Protein AF-A0A8H4RTZ9-F1 (afdb_monomer)

Mean predicted aligned error: 22.15 Å

Foldseek 3Di:
DDQPPDPVSVVVVVVVVVVVVVVVVVVPDDDDQPPPHCDLVNVLVVLVVVLVVLVVVLVVLVVVCVVVDDPPCVVSVVVNVVSVVVNVVSVCCVPVPSVVVVVVVVVLVVLVVVVVVVVVVVVVVPPDPPDDDDDDDDDDDDDDDDDDDDDDDDPPPDDDDDDPPPPPPVVSDDDVVVVDDPPVPPDPPDDDDDPDPDDDDDDDDDDDDPDPDDDDDDPPDPDDDPVVVVVVVVVVCVVVVVVVVVPPPDD

Secondary structure (DSSP, 8-state):
------HHHHHHHHHHHHHHHHHHHHHS-S-PPPTTS--HHHHHHHHHHHHHHHHHHHHHHHHHHHHH-SS-HHHHHHHHHHHHHHHHHHHHIIIIIIHHHHHHHHHHHHHHHHHHHHHHHHHHHHS------------------------------------TT---TTTTS--GGGTS--GGGS--------------------PPP--SS------------HHHHHHHHHHHHHHHHHHHHTSS---

InterPro domains:
  IPR007146 Sas10/Utp3/C1D [PF04000] (11-96)

pLDDT: mean 70.59, std 17.68, range [34.0, 94.38]

Structure (mmCIF, N/CA/C/O backbone):
data_AF-A0A8H4RTZ9-F1
#
_entry.id   AF-A0A8H4RTZ9-F1
#
loop_
_atom_site.group_PDB
_atom_site.id
_atom_site.type_symbol
_atom_site.label_atom_id
_atom_site.label_alt_id
_atom_site.label_comp_id
_atom_site.label_asym_id
_atom_site.label_entity_id
_atom_site.label_seq_id
_atom_site.pdbx_PDB_ins_code
_atom_site.Cartn_x
_atom_site.Cartn_y
_atom_site.Cartn_z
_atom_site.occupancy
_atom_site.B_iso_or_equiv
_atom_site.auth_seq_id
_atom_site.auth_comp_id
_atom_site.auth_asym_id
_atom_site.auth_atom_id
_atom_site.pdbx_PDB_model_num
ATOM 1 N N . MET A 1 1 ? 33.734 10.872 4.293 1.00 40.53 1 MET A N 1
ATOM 2 C CA . MET A 1 1 ? 34.637 10.468 3.195 1.00 40.53 1 MET A CA 1
ATOM 3 C C . MET A 1 1 ? 34.042 10.991 1.901 1.00 40.53 1 MET A C 1
ATOM 5 O O . MET A 1 1 ? 32.891 10.686 1.627 1.00 40.53 1 MET A O 1
ATOM 9 N N . VAL A 1 2 ? 34.758 11.857 1.180 1.00 53.12 2 VAL A N 1
ATOM 10 C CA . VAL A 1 2 ? 34.266 12.458 -0.070 1.00 53.12 2 VAL A CA 1
ATOM 11 C C . VAL A 1 2 ? 34.321 11.386 -1.153 1.00 53.12 2 VAL A C 1
ATOM 13 O O . VAL A 1 2 ? 35.404 10.943 -1.533 1.00 53.12 2 VAL A O 1
ATOM 16 N N . THR A 1 3 ? 33.159 10.916 -1.601 1.00 61.91 3 THR A N 1
ATOM 17 C CA . THR A 1 3 ? 33.062 9.963 -2.704 1.00 61.91 3 THR A CA 1
ATOM 18 C C . THR A 1 3 ? 33.512 10.666 -3.980 1.00 61.91 3 THR A C 1
ATOM 20 O O . THR A 1 3 ? 32.985 11.709 -4.361 1.00 61.91 3 THR A O 1
ATOM 23 N N . LYS A 1 4 ? 34.536 10.128 -4.645 1.00 59.25 4 LYS A N 1
ATOM 24 C CA . LYS A 1 4 ? 34.896 10.571 -5.993 1.00 59.25 4 LYS A CA 1
ATOM 25 C C . LYS A 1 4 ? 33.721 10.212 -6.904 1.00 59.25 4 LYS A C 1
ATOM 27 O O . LYS A 1 4 ? 33.464 9.038 -7.137 1.00 59.25 4 LYS A O 1
ATOM 32 N N . THR A 1 5 ? 33.000 11.212 -7.399 1.00 72.00 5 THR A N 1
ATOM 33 C CA . THR A 1 5 ? 31.799 11.062 -8.241 1.00 72.00 5 THR A CA 1
ATOM 34 C C . THR A 1 5 ? 32.129 10.747 -9.704 1.00 72.00 5 THR A C 1
ATOM 36 O O . THR A 1 5 ? 31.370 11.088 -10.610 1.00 72.00 5 THR A O 1
ATOM 39 N N . SER A 1 6 ? 33.274 10.114 -9.975 1.00 83.00 6 SER A N 1
ATOM 40 C CA . SER A 1 6 ? 33.602 9.703 -11.335 1.00 83.00 6 SER A CA 1
ATOM 41 C C . SER A 1 6 ? 32.744 8.497 -11.720 1.00 83.00 6 SER A C 1
ATOM 43 O O . SER A 1 6 ? 32.569 7.560 -10.944 1.00 83.00 6 SER A O 1
ATOM 45 N N . PHE A 1 7 ? 32.204 8.513 -12.941 1.00 79.25 7 PHE A N 1
ATOM 46 C CA . PHE A 1 7 ? 31.399 7.418 -13.489 1.00 79.25 7 PHE A CA 1
ATOM 47 C C . PHE A 1 7 ? 32.002 6.012 -13.272 1.00 79.25 7 PHE A C 1
ATOM 49 O O . PHE A 1 7 ? 31.264 5.144 -12.808 1.00 79.25 7 PHE A O 1
ATOM 56 N N . PRO A 1 8 ? 33.310 5.760 -13.511 1.00 83.69 8 PRO A N 1
ATOM 57 C CA . PRO A 1 8 ? 33.891 4.441 -13.247 1.00 83.69 8 PRO A CA 1
ATOM 58 C C . PRO A 1 8 ? 33.867 4.050 -11.763 1.00 83.69 8 PRO A C 1
ATOM 60 O O . PRO A 1 8 ? 33.570 2.900 -11.458 1.00 83.69 8 PRO A O 1
ATOM 63 N N . ALA A 1 9 ? 34.090 4.994 -10.841 1.00 85.69 9 ALA A N 1
ATOM 64 C CA . ALA A 1 9 ? 34.011 4.721 -9.405 1.00 85.69 9 ALA A CA 1
ATOM 65 C C . ALA A 1 9 ? 32.572 4.389 -8.971 1.00 85.69 9 ALA A C 1
ATOM 67 O O . ALA A 1 9 ? 32.361 3.511 -8.141 1.00 85.69 9 ALA A O 1
ATOM 68 N N . LEU A 1 10 ? 31.568 5.037 -9.576 1.00 83.25 10 LEU A N 1
ATOM 69 C CA . LEU A 1 10 ? 30.159 4.714 -9.334 1.00 83.25 10 LEU A CA 1
ATOM 70 C C . LEU A 1 10 ? 29.800 3.307 -9.831 1.00 83.25 10 LEU A C 1
ATOM 72 O O . LEU A 1 10 ? 29.093 2.582 -9.132 1.00 83.25 10 LEU A O 1
ATOM 76 N N . LEU A 1 11 ? 30.307 2.891 -10.995 1.00 82.00 11 LEU A N 1
ATOM 77 C CA . LEU A 1 11 ? 30.082 1.529 -11.488 1.00 82.00 11 LEU A CA 1
ATOM 78 C C . LEU A 1 11 ? 30.727 0.480 -10.585 1.00 82.00 11 LEU A C 1
ATOM 80 O O . LEU A 1 11 ? 30.083 -0.520 -10.287 1.00 82.00 11 LEU A O 1
ATOM 84 N N . GLU A 1 12 ? 31.942 0.732 -10.100 1.00 89.50 12 GLU A N 1
ATOM 85 C CA . GLU A 1 12 ? 32.634 -0.166 -9.173 1.00 89.50 12 GLU A CA 1
ATOM 86 C C . GLU A 1 12 ? 31.849 -0.323 -7.859 1.00 89.50 12 GLU A C 1
ATOM 88 O O . GLU A 1 12 ? 31.575 -1.443 -7.419 1.00 89.50 12 GLU A O 1
ATOM 93 N N . THR A 1 13 ? 31.350 0.785 -7.294 1.00 90.19 13 THR A N 1
ATOM 94 C CA . THR A 1 13 ? 30.482 0.728 -6.105 1.00 90.19 13 THR A CA 1
ATOM 95 C C . THR A 1 13 ? 29.167 -0.014 -6.358 1.00 90.19 13 THR A C 1
ATOM 97 O O . THR A 1 13 ? 28.710 -0.752 -5.487 1.00 90.19 13 THR A O 1
ATOM 100 N N . LEU A 1 14 ? 28.573 0.123 -7.550 1.00 84.25 14 LEU A N 1
ATOM 101 C CA . LEU A 1 14 ? 27.355 -0.597 -7.935 1.00 84.25 14 LEU A CA 1
ATOM 102 C C . LEU A 1 14 ? 27.641 -2.102 -8.038 1.00 84.25 14 LEU A C 1
ATOM 104 O O . LEU A 1 14 ? 26.897 -2.910 -7.487 1.00 84.25 14 LEU A O 1
ATOM 108 N N . THR A 1 15 ? 28.745 -2.490 -8.682 1.00 88.25 15 THR A N 1
ATOM 109 C CA . THR A 1 15 ? 29.139 -3.902 -8.786 1.00 88.25 15 THR A CA 1
ATOM 110 C C . THR A 1 15 ? 29.399 -4.528 -7.422 1.00 88.25 15 THR A C 1
ATOM 112 O O . THR A 1 15 ? 28.935 -5.637 -7.176 1.00 88.25 15 THR A O 1
ATOM 115 N N . GLN A 1 16 ? 30.044 -3.794 -6.512 1.00 91.25 16 GLN A N 1
ATOM 116 C CA . GLN A 1 16 ? 30.312 -4.258 -5.154 1.00 91.25 16 GLN A CA 1
ATOM 117 C C . GLN A 1 16 ? 29.021 -4.388 -4.330 1.00 91.25 16 GLN A C 1
ATOM 119 O O . GLN A 1 16 ? 28.840 -5.362 -3.603 1.00 91.25 16 GLN A O 1
ATOM 124 N N . ALA A 1 17 ? 28.080 -3.451 -4.487 1.00 88.19 17 ALA A N 1
ATOM 125 C CA . ALA A 1 17 ? 26.768 -3.542 -3.855 1.00 88.19 17 ALA A CA 1
ATOM 126 C C . ALA A 1 17 ? 25.948 -4.731 -4.388 1.00 88.19 17 ALA A C 1
ATOM 128 O O . ALA A 1 17 ? 25.297 -5.416 -3.601 1.00 88.19 17 ALA A O 1
ATOM 129 N N . LEU A 1 18 ? 26.003 -5.013 -5.696 1.00 86.19 18 LEU A N 1
ATOM 130 C CA . LEU A 1 18 ? 25.320 -6.164 -6.297 1.00 86.19 18 LEU A CA 1
ATOM 131 C C . LEU A 1 18 ? 25.906 -7.498 -5.837 1.00 86.19 18 LEU A C 1
ATOM 133 O O . LEU A 1 18 ? 25.129 -8.398 -5.532 1.00 86.19 18 LEU A O 1
ATOM 137 N N . SER A 1 19 ? 27.234 -7.628 -5.744 1.00 89.62 19 SER A N 1
ATOM 138 C CA . SER A 1 19 ? 27.862 -8.855 -5.236 1.00 89.62 19 SER A CA 1
ATOM 139 C C . SER A 1 19 ? 27.538 -9.091 -3.760 1.00 89.62 19 SER A C 1
ATOM 141 O O . SER A 1 19 ? 27.188 -10.201 -3.367 1.00 89.62 19 SER A O 1
ATOM 143 N N . SER A 1 20 ? 27.564 -8.040 -2.933 1.00 88.62 20 SER A N 1
ATOM 144 C CA . SER A 1 20 ? 27.156 -8.160 -1.529 1.00 88.62 20 SER A CA 1
ATOM 145 C C . SER A 1 20 ? 25.666 -8.495 -1.389 1.00 88.62 20 SER A C 1
ATOM 147 O O . SER A 1 20 ? 25.292 -9.293 -0.529 1.00 88.62 20 SER A O 1
ATOM 149 N N . ALA A 1 21 ? 24.810 -7.930 -2.248 1.00 84.81 21 ALA A N 1
ATOM 150 C CA . ALA A 1 21 ? 23.392 -8.262 -2.286 1.00 84.81 21 ALA A CA 1
ATOM 151 C C . ALA A 1 21 ? 23.162 -9.725 -2.702 1.00 84.81 21 ALA A C 1
ATOM 153 O O . ALA A 1 21 ? 22.431 -10.424 -2.002 1.00 84.81 21 ALA A O 1
ATOM 154 N N . SER A 1 22 ? 23.813 -10.226 -3.761 1.00 84.94 22 SER A N 1
ATOM 155 C CA . SER A 1 22 ? 23.637 -11.615 -4.216 1.00 84.94 22 SER A CA 1
ATOM 156 C C . SER A 1 22 ? 24.029 -12.625 -3.137 1.00 84.94 22 SER A C 1
ATOM 158 O O . SER A 1 22 ? 23.258 -13.535 -2.832 1.00 84.94 22 SER A O 1
ATOM 160 N N . GLU A 1 23 ? 25.157 -12.398 -2.462 1.00 87.88 23 GLU A N 1
ATOM 161 C CA . GLU A 1 23 ? 25.599 -13.239 -1.344 1.00 87.88 23 GLU A CA 1
ATOM 162 C C . GLU A 1 23 ? 24.606 -13.249 -0.174 1.00 87.88 23 GLU A C 1
ATOM 164 O O . GLU A 1 23 ? 24.499 -14.242 0.545 1.00 87.88 23 GLU A O 1
ATOM 169 N N . SER A 1 24 ? 23.893 -12.142 0.061 1.00 79.06 24 SER A N 1
ATOM 170 C CA . SER A 1 24 ? 22.853 -12.078 1.094 1.00 79.06 24 SER A CA 1
ATOM 171 C C . SER A 1 24 ? 21.554 -12.768 0.669 1.00 79.06 24 SER A C 1
ATOM 173 O O . SER A 1 24 ? 20.914 -13.405 1.502 1.00 79.06 24 SER A O 1
ATOM 175 N N . THR A 1 25 ? 21.198 -12.720 -0.619 1.00 74.69 25 THR A N 1
ATOM 176 C CA . THR A 1 25 ? 19.999 -13.391 -1.146 1.00 74.69 25 THR A CA 1
ATOM 177 C C . THR A 1 25 ? 20.129 -14.911 -1.172 1.00 74.69 25 THR A C 1
ATOM 179 O O . THR A 1 25 ? 19.165 -15.594 -0.860 1.00 74.69 25 THR A O 1
ATOM 182 N N . GLU A 1 26 ? 21.314 -15.460 -1.451 1.00 77.94 26 GLU A N 1
ATOM 183 C CA . GLU A 1 26 ? 21.541 -16.917 -1.435 1.00 77.94 26 GLU A CA 1
ATOM 184 C C . GLU A 1 26 ? 21.462 -17.513 -0.020 1.00 77.94 26 GLU A C 1
ATOM 186 O O . GLU A 1 26 ? 21.093 -18.672 0.160 1.00 77.94 26 GLU A O 1
ATOM 191 N N . LYS A 1 27 ? 21.769 -16.705 1.003 1.00 76.62 27 LYS A N 1
ATOM 192 C CA . LYS A 1 27 ? 21.635 -17.082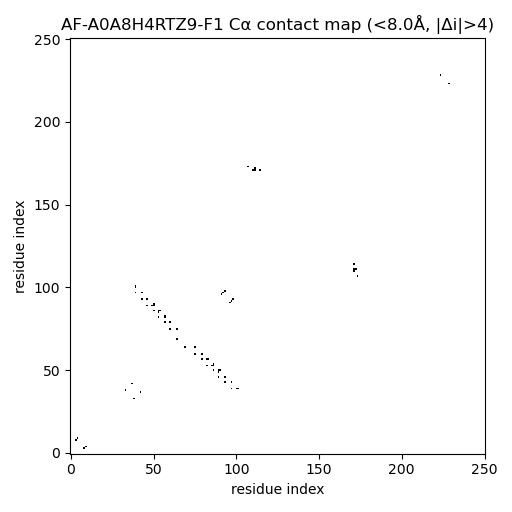 2.421 1.00 76.62 27 LYS A CA 1
ATOM 193 C C . LYS A 1 27 ? 20.178 -17.072 2.889 1.00 76.62 27 LYS A C 1
ATOM 195 O O . LYS A 1 27 ? 19.840 -17.758 3.853 1.00 76.62 27 LYS A O 1
ATOM 200 N N . LEU A 1 28 ? 19.316 -16.314 2.211 1.00 67.00 28 LEU A N 1
ATOM 201 C CA . LEU A 1 28 ? 17.874 -16.299 2.426 1.00 67.00 28 LEU A CA 1
ATOM 202 C C . LEU A 1 28 ? 17.259 -17.421 1.585 1.00 67.00 28 LEU A C 1
ATOM 204 O O . LEU A 1 28 ? 16.749 -17.197 0.490 1.00 67.00 28 LEU A O 1
ATOM 208 N N . SER A 1 29 ? 17.350 -18.653 2.092 1.00 56.47 29 SER A N 1
ATOM 209 C CA . SER A 1 29 ? 16.612 -19.794 1.538 1.00 56.47 29 SER A CA 1
ATOM 210 C C . SER A 1 29 ? 15.162 -19.372 1.273 1.00 56.47 29 SER A C 1
ATOM 212 O O . SER A 1 29 ? 14.563 -18.766 2.159 1.00 56.47 29 SER A O 1
ATOM 214 N N . ALA A 1 30 ? 14.696 -19.630 0.042 1.00 62.50 30 ALA A N 1
ATOM 215 C CA . ALA A 1 30 ? 13.451 -19.223 -0.626 1.00 62.50 30 ALA A CA 1
ATOM 216 C C . ALA A 1 30 ? 12.339 -18.616 0.256 1.00 62.50 30 ALA A C 1
ATOM 218 O O . ALA A 1 30 ? 12.100 -19.131 1.345 1.00 62.50 30 ALA A O 1
ATOM 219 N N . PRO A 1 31 ? 11.572 -17.614 -0.236 1.00 60.94 31 PRO A N 1
ATOM 220 C CA . PRO A 1 31 ? 10.488 -16.995 0.527 1.00 60.94 31 PRO A CA 1
ATOM 221 C C . PRO A 1 31 ? 9.511 -18.074 1.002 1.00 60.94 31 PRO A C 1
ATOM 223 O O . PRO A 1 31 ? 8.702 -18.602 0.238 1.00 60.94 31 PRO A O 1
ATOM 226 N N . LEU A 1 32 ? 9.651 -18.466 2.268 1.00 59.34 32 LEU A N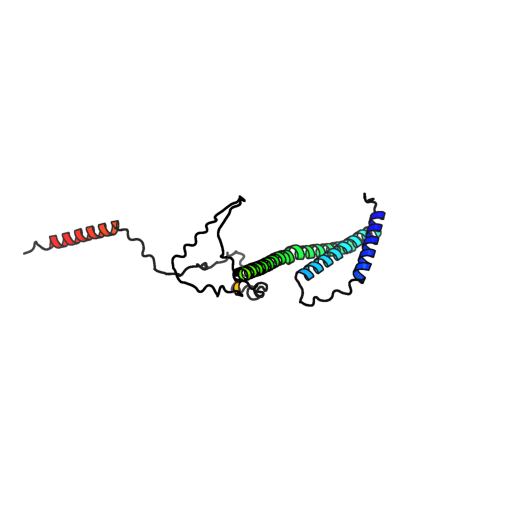 1
ATOM 227 C CA . LEU A 1 32 ? 8.765 -19.416 2.909 1.00 59.34 32 LEU A CA 1
ATOM 228 C C . LEU A 1 32 ? 7.406 -18.727 2.979 1.00 59.34 32 LEU A C 1
ATOM 230 O O . LEU A 1 32 ? 7.336 -17.620 3.519 1.00 59.34 32 LEU A O 1
ATOM 234 N N . PRO A 1 33 ? 6.336 -19.350 2.460 1.00 64.38 33 PRO A N 1
ATOM 235 C CA . PRO A 1 33 ? 5.002 -18.814 2.630 1.00 64.38 33 PRO A CA 1
ATOM 236 C C . PRO A 1 33 ? 4.765 -18.589 4.127 1.00 64.38 33 PRO A C 1
ATOM 238 O O . PRO A 1 33 ? 5.031 -19.512 4.916 1.00 64.38 33 PRO A O 1
ATOM 241 N N . PRO A 1 34 ? 4.322 -17.389 4.537 1.00 64.25 34 PRO A N 1
ATOM 242 C CA . PRO A 1 34 ? 4.063 -17.107 5.937 1.00 64.25 34 PRO A CA 1
ATOM 243 C C . PRO A 1 34 ? 3.085 -18.154 6.479 1.00 64.25 34 PRO A C 1
ATOM 245 O O . PRO A 1 34 ? 2.087 -18.496 5.842 1.00 64.25 34 PRO A O 1
ATOM 248 N N . LYS A 1 35 ? 3.425 -18.735 7.635 1.00 65.06 35 LYS A N 1
ATOM 249 C CA . LYS A 1 35 ? 2.678 -19.851 8.238 1.00 65.06 35 LYS A CA 1
ATOM 250 C C . LYS A 1 35 ? 1.240 -19.459 8.599 1.00 65.06 35 LYS A C 1
ATOM 252 O O . LYS A 1 35 ? 0.361 -20.314 8.551 1.00 65.06 35 LYS A O 1
ATOM 257 N N . ASP A 1 36 ? 1.016 -18.170 8.854 1.00 58.22 36 ASP A N 1
ATOM 258 C CA . ASP A 1 36 ? -0.240 -17.598 9.333 1.00 58.22 36 ASP A CA 1
ATOM 259 C C . ASP A 1 36 ? -0.814 -16.588 8.325 1.00 58.22 36 ASP A C 1
ATOM 261 O O . ASP A 1 36 ? -0.924 -15.399 8.605 1.00 58.22 36 ASP A O 1
ATOM 265 N N . GLY A 1 37 ? -1.172 -17.045 7.122 1.00 67.94 37 GLY A N 1
ATOM 266 C CA . GLY A 1 37 ? -1.750 -16.178 6.088 1.00 67.94 37 GLY A CA 1
ATOM 267 C C . GLY A 1 37 ? -0.828 -15.031 5.644 1.00 67.94 37 GLY A C 1
ATOM 268 O O . GLY A 1 37 ? 0.287 -14.859 6.122 1.00 67.94 37 GLY A O 1
ATOM 269 N N . ILE A 1 38 ? -1.278 -14.242 4.671 1.00 63.41 38 ILE A N 1
ATOM 270 C CA . ILE A 1 38 ? -0.505 -13.103 4.158 1.00 63.41 38 ILE A CA 1
ATOM 271 C C . ILE A 1 38 ? -0.737 -11.910 5.087 1.00 63.41 38 ILE A C 1
ATOM 273 O O . ILE A 1 38 ? -1.805 -11.293 5.060 1.00 63.41 38 ILE A O 1
ATOM 277 N N . SER A 1 39 ? 0.246 -11.589 5.929 1.00 80.69 39 SER A N 1
ATOM 278 C CA . SER A 1 39 ? 0.208 -10.360 6.721 1.00 80.69 39 SER A CA 1
ATOM 279 C C . SER A 1 39 ? 0.254 -9.147 5.792 1.00 80.69 39 SER A C 1
ATOM 281 O O . SER A 1 39 ? 0.994 -9.134 4.807 1.00 80.69 39 SER A O 1
ATOM 283 N N . LEU A 1 40 ? -0.477 -8.077 6.131 1.00 84.12 40 LEU A N 1
ATOM 284 C CA . LEU A 1 40 ? -0.344 -6.785 5.443 1.00 84.12 40 LEU A CA 1
ATOM 285 C C . LEU A 1 40 ? 1.123 -6.324 5.409 1.00 84.12 40 LEU A C 1
ATOM 287 O O . LEU A 1 40 ? 1.552 -5.679 4.454 1.00 84.12 40 LEU A O 1
ATOM 291 N N . PHE A 1 41 ? 1.886 -6.667 6.448 1.00 82.88 41 PHE A N 1
ATOM 292 C CA . PHE A 1 41 ? 3.297 -6.328 6.549 1.00 82.88 41 PHE A CA 1
ATOM 293 C C . PHE A 1 41 ? 4.156 -7.100 5.539 1.00 82.88 41 PHE A C 1
ATOM 295 O O . PHE A 1 41 ? 5.040 -6.509 4.920 1.00 82.88 41 PHE A O 1
ATOM 302 N N . ASP A 1 42 ? 3.850 -8.377 5.302 1.00 84.81 42 ASP A N 1
ATOM 303 C CA . ASP A 1 42 ? 4.545 -9.185 4.295 1.00 84.81 42 ASP A CA 1
ATOM 304 C C . ASP A 1 42 ? 4.237 -8.675 2.890 1.00 84.81 42 ASP A C 1
ATOM 306 O O . ASP A 1 42 ? 5.153 -8.437 2.110 1.00 84.81 42 ASP A O 1
ATOM 310 N N . VAL A 1 43 ? 2.968 -8.362 2.606 1.00 86.44 43 VAL A N 1
ATOM 311 C CA . VAL A 1 43 ? 2.562 -7.752 1.328 1.00 86.44 43 VAL A CA 1
ATOM 312 C C . VAL A 1 43 ? 3.252 -6.402 1.113 1.00 86.44 43 VAL A C 1
ATOM 314 O O . VAL A 1 43 ? 3.692 -6.093 0.007 1.00 86.44 43 VAL A O 1
ATOM 317 N N . LYS A 1 44 ? 3.387 -5.581 2.162 1.00 89.19 44 LYS A N 1
ATOM 318 C CA . LYS A 1 44 ? 4.119 -4.309 2.086 1.00 89.19 44 LYS A CA 1
ATOM 319 C C . LYS A 1 44 ? 5.593 -4.534 1.743 1.00 89.19 44 LYS A C 1
ATOM 321 O O . LYS A 1 44 ? 6.129 -3.824 0.892 1.00 89.19 44 LYS A O 1
ATOM 326 N N . ASN A 1 45 ? 6.231 -5.519 2.369 1.00 88.25 45 ASN A N 1
ATOM 327 C CA . ASN A 1 45 ? 7.623 -5.863 2.093 1.00 88.25 45 ASN A CA 1
ATOM 328 C C . ASN A 1 45 ? 7.802 -6.414 0.671 1.00 88.25 45 ASN A C 1
ATOM 330 O O . ASN A 1 45 ? 8.725 -5.995 -0.025 1.00 88.25 45 ASN A O 1
ATOM 334 N N . GLU A 1 46 ? 6.892 -7.267 0.196 1.00 87.94 46 GLU A N 1
ATOM 335 C CA . GLU A 1 46 ? 6.886 -7.766 -1.184 1.00 87.94 46 GLU A CA 1
ATOM 336 C C . GLU A 1 46 ? 6.679 -6.642 -2.210 1.00 87.94 46 GLU A C 1
ATOM 338 O O . GLU A 1 46 ? 7.392 -6.582 -3.213 1.00 87.94 46 GLU A O 1
ATOM 343 N N . LEU A 1 47 ? 5.762 -5.701 -1.953 1.00 90.44 47 LEU A N 1
ATOM 344 C CA . LEU A 1 47 ? 5.548 -4.536 -2.818 1.00 90.44 47 LEU A CA 1
ATOM 345 C C . LEU A 1 47 ? 6.786 -3.637 -2.883 1.00 90.44 47 LEU A C 1
ATOM 347 O O . LEU A 1 47 ? 7.148 -3.178 -3.967 1.00 90.44 47 LEU A O 1
ATOM 351 N N . PHE A 1 48 ? 7.461 -3.403 -1.754 1.00 90.00 48 PHE A N 1
ATOM 352 C CA . PHE A 1 48 ? 8.720 -2.659 -1.753 1.00 90.00 48 PHE A CA 1
ATOM 353 C C . PHE A 1 48 ? 9.828 -3.393 -2.501 1.00 90.00 48 PHE A C 1
ATOM 355 O O . PHE A 1 48 ? 10.563 -2.761 -3.258 1.00 90.00 48 PHE A O 1
ATOM 362 N N . LEU A 1 49 ? 9.939 -4.711 -2.330 1.00 89.81 49 LEU A N 1
ATOM 363 C CA . LEU A 1 49 ? 10.930 -5.518 -3.035 1.00 89.81 49 LEU A CA 1
ATOM 364 C C . LEU A 1 49 ? 10.687 -5.474 -4.549 1.00 89.81 49 LEU A C 1
ATOM 366 O O . LEU A 1 49 ? 11.614 -5.204 -5.312 1.00 89.81 49 LEU A O 1
ATOM 370 N N . SER A 1 50 ? 9.432 -5.620 -4.977 1.00 91.25 50 SER A N 1
ATOM 371 C CA . SER A 1 50 ? 9.022 -5.461 -6.377 1.00 91.25 50 SER A CA 1
ATOM 372 C C . SER A 1 50 ? 9.319 -4.053 -6.914 1.00 91.25 50 SER A C 1
ATOM 374 O O . SER A 1 50 ? 9.823 -3.898 -8.029 1.00 91.25 50 SER A O 1
ATOM 376 N N . TYR A 1 51 ? 9.086 -3.004 -6.118 1.00 93.75 51 TYR A N 1
ATOM 377 C CA . TYR A 1 51 ? 9.416 -1.626 -6.495 1.00 93.75 51 TYR A CA 1
ATOM 378 C C . TYR A 1 51 ? 10.924 -1.434 -6.697 1.00 93.75 51 TYR A C 1
ATOM 380 O O . TYR A 1 51 ? 11.348 -0.902 -7.724 1.00 93.75 51 TYR A O 1
ATOM 388 N N . LEU A 1 52 ? 11.746 -1.919 -5.762 1.00 90.44 52 LEU A N 1
ATOM 389 C CA . LEU A 1 52 ? 13.205 -1.850 -5.863 1.00 90.44 52 LEU A CA 1
ATOM 390 C C . LEU A 1 52 ? 13.734 -2.653 -7.054 1.00 90.44 52 LEU A C 1
ATOM 392 O O . LEU A 1 52 ? 14.604 -2.162 -7.772 1.00 90.44 52 LEU A O 1
ATOM 396 N N . GLN A 1 53 ? 13.188 -3.841 -7.315 1.00 90.31 53 GLN A N 1
ATOM 397 C CA . GLN A 1 53 ? 13.567 -4.656 -8.468 1.00 90.31 53 GLN A CA 1
ATOM 398 C C . GLN A 1 53 ? 13.301 -3.922 -9.790 1.00 90.31 53 GLN A C 1
ATOM 400 O O . GLN A 1 53 ? 14.183 -3.863 -10.648 1.00 90.31 53 GLN A O 1
ATOM 405 N N . ASN A 1 54 ? 12.119 -3.318 -9.949 1.00 91.06 54 ASN A N 1
ATOM 406 C CA . ASN A 1 54 ? 11.777 -2.549 -11.149 1.00 91.06 54 ASN A CA 1
ATOM 407 C C . ASN A 1 54 ? 12.623 -1.269 -11.285 1.00 91.06 54 ASN A C 1
ATOM 409 O O . ASN A 1 54 ? 12.989 -0.887 -12.396 1.00 91.06 54 ASN A O 1
ATOM 413 N N . LEU A 1 55 ? 13.002 -0.636 -10.170 1.00 90.00 55 LEU A N 1
ATOM 414 C CA . LEU A 1 55 ? 13.916 0.509 -10.158 1.00 90.00 55 LEU A CA 1
ATOM 415 C C . LEU A 1 55 ? 15.320 0.097 -10.633 1.00 90.00 55 LEU A C 1
ATOM 417 O O . LEU A 1 55 ? 15.889 0.727 -11.525 1.00 90.00 55 LEU A O 1
ATOM 421 N N . VAL A 1 56 ? 15.873 -0.987 -10.085 1.00 89.06 56 VAL A N 1
ATOM 422 C CA . VAL A 1 56 ? 17.182 -1.516 -10.500 1.00 89.06 56 VAL A CA 1
ATOM 423 C C . VAL A 1 56 ? 17.157 -1.918 -11.975 1.00 89.06 56 VAL A C 1
ATOM 425 O O . VAL A 1 56 ? 18.095 -1.606 -12.707 1.00 89.06 56 VAL A O 1
ATOM 428 N N . PHE A 1 57 ? 16.068 -2.530 -12.444 1.00 88.62 57 PHE A N 1
ATOM 429 C CA . PHE A 1 57 ? 15.890 -2.854 -13.857 1.00 88.62 57 PHE A CA 1
ATOM 430 C C . PHE A 1 57 ? 15.931 -1.602 -14.751 1.00 88.62 57 PHE A C 1
ATOM 432 O O . PHE A 1 57 ? 16.639 -1.595 -15.756 1.00 88.62 57 PHE A O 1
ATOM 439 N N . LEU A 1 58 ? 15.279 -0.510 -14.339 1.00 88.00 58 LEU A N 1
ATOM 440 C CA . LEU A 1 58 ? 15.343 0.789 -15.019 1.00 88.00 58 LEU A CA 1
ATOM 441 C C . LEU A 1 58 ? 16.782 1.342 -15.055 1.00 88.00 58 LEU A C 1
ATOM 443 O O . LEU A 1 58 ? 17.247 1.826 -16.087 1.00 88.00 58 LEU A O 1
ATOM 447 N N . ILE A 1 59 ? 17.528 1.243 -13.950 1.00 86.25 59 ILE A N 1
ATOM 448 C CA . ILE A 1 59 ? 18.940 1.663 -13.901 1.00 86.25 59 ILE A CA 1
ATOM 449 C C . ILE A 1 59 ? 19.776 0.858 -14.906 1.00 86.25 59 ILE A C 1
ATOM 451 O O . ILE A 1 59 ? 20.566 1.439 -15.652 1.00 86.25 59 ILE A O 1
ATOM 455 N N . ILE A 1 60 ? 19.579 -0.461 -14.965 1.00 84.31 60 ILE A N 1
ATOM 456 C CA . ILE A 1 60 ? 20.285 -1.339 -15.905 1.00 84.31 60 ILE A CA 1
ATOM 457 C C . ILE A 1 60 ? 19.936 -0.982 -17.354 1.00 84.31 60 ILE A C 1
ATOM 459 O O . ILE A 1 60 ? 20.850 -0.886 -18.175 1.00 84.31 60 ILE A O 1
ATOM 463 N N . LEU A 1 61 ? 18.657 -0.738 -17.668 1.00 83.75 61 LEU A N 1
ATOM 464 C CA . LEU A 1 61 ? 18.223 -0.292 -18.998 1.00 83.75 61 LEU A CA 1
ATOM 465 C C . LEU A 1 61 ? 18.908 1.020 -19.393 1.00 83.75 61 LEU A C 1
ATOM 467 O O . LEU A 1 61 ? 19.526 1.100 -20.451 1.00 83.75 61 LEU A O 1
ATOM 471 N N . LYS A 1 62 ? 18.939 2.012 -18.498 1.00 83.62 62 LYS A N 1
ATOM 472 C CA . LYS A 1 62 ? 19.612 3.295 -18.758 1.00 83.62 62 LYS A CA 1
ATOM 473 C C . LYS A 1 62 ? 21.120 3.166 -18.960 1.00 83.62 62 LYS A C 1
ATOM 475 O O . LYS A 1 62 ? 21.687 3.869 -19.797 1.00 83.62 62 LYS A O 1
ATOM 480 N N . ILE A 1 63 ? 21.786 2.287 -18.212 1.00 83.31 63 ILE A N 1
ATOM 481 C CA . ILE A 1 63 ? 23.220 2.017 -18.394 1.00 83.31 63 ILE A CA 1
ATOM 482 C C . ILE A 1 63 ? 23.459 1.300 -19.729 1.00 83.31 63 ILE A C 1
ATOM 484 O O . ILE A 1 63 ? 24.402 1.637 -20.448 1.00 83.31 63 ILE A O 1
ATOM 488 N N . ARG A 1 64 ? 22.594 0.347 -20.094 1.00 82.19 64 ARG A N 1
ATOM 489 C CA . ARG A 1 64 ? 22.688 -0.392 -21.357 1.00 82.19 64 ARG A CA 1
ATOM 490 C C . ARG A 1 64 ? 22.447 0.513 -22.564 1.00 82.19 64 ARG A C 1
ATOM 492 O O . ARG A 1 64 ? 23.264 0.474 -23.476 1.00 82.19 64 ARG A O 1
ATOM 499 N N . ASN A 1 65 ? 21.432 1.374 -22.534 1.00 78.19 65 ASN A N 1
ATOM 500 C CA . ASN A 1 65 ? 21.146 2.331 -23.611 1.00 78.19 65 ASN A CA 1
ATOM 501 C C . ASN A 1 65 ? 22.321 3.295 -23.832 1.00 78.19 65 ASN A C 1
ATOM 503 O O . ASN A 1 65 ? 22.699 3.578 -24.966 1.00 78.19 65 ASN A O 1
ATOM 507 N N . ARG A 1 66 ? 22.987 3.730 -22.752 1.00 75.62 66 ARG A N 1
ATOM 508 C CA . ARG A 1 66 ? 24.213 4.544 -22.844 1.00 75.62 66 ARG A CA 1
ATOM 509 C C . ARG A 1 66 ? 25.408 3.789 -23.433 1.00 75.62 66 ARG A C 1
ATOM 511 O O . ARG A 1 66 ? 26.227 4.407 -24.102 1.00 75.62 66 ARG A O 1
ATOM 518 N N . LYS A 1 67 ? 25.527 2.482 -23.177 1.00 76.94 67 LYS A N 1
ATOM 519 C CA . LYS A 1 67 ? 26.612 1.629 -23.692 1.00 76.94 67 LYS A CA 1
ATOM 520 C C . LYS A 1 67 ? 26.396 1.216 -25.154 1.00 76.94 67 LYS A C 1
ATOM 522 O O . LYS A 1 67 ? 27.364 1.172 -25.904 1.00 76.94 67 LYS A O 1
ATOM 527 N N . ASN A 1 68 ? 25.160 0.897 -25.542 1.00 72.00 68 ASN A N 1
ATOM 528 C CA . ASN A 1 68 ? 24.826 0.378 -26.873 1.00 72.00 68 ASN A CA 1
ATOM 529 C C . ASN A 1 68 ? 24.619 1.464 -27.941 1.00 72.00 68 ASN A C 1
ATOM 531 O O . ASN A 1 68 ? 24.449 1.110 -29.099 1.00 72.00 68 ASN A O 1
ATOM 535 N N . GLY A 1 69 ? 24.679 2.750 -27.576 1.00 59.94 69 GLY A N 1
ATOM 536 C CA . GLY A 1 69 ? 24.734 3.882 -28.503 1.00 59.94 69 GLY A CA 1
ATOM 537 C C . GLY A 1 69 ? 23.569 3.957 -29.495 1.00 59.94 69 GLY A C 1
ATOM 538 O O . GLY A 1 69 ? 23.683 3.409 -30.582 1.00 59.94 69 GLY A O 1
ATOM 539 N N . ALA A 1 70 ? 22.498 4.677 -29.135 1.00 56.69 70 ALA A N 1
ATOM 540 C CA . ALA A 1 70 ? 21.490 5.339 -29.998 1.00 56.69 70 ALA A CA 1
ATOM 541 C C . ALA A 1 70 ? 20.885 4.571 -31.205 1.00 56.69 70 ALA A C 1
ATOM 543 O O . ALA A 1 70 ? 20.244 5.168 -32.060 1.00 56.69 70 ALA A O 1
ATOM 544 N N . SER A 1 71 ? 21.113 3.264 -31.337 1.00 54.44 71 SER A N 1
ATOM 545 C CA . SER A 1 71 ? 20.762 2.506 -32.551 1.00 54.44 71 SER A CA 1
ATOM 546 C C . SER A 1 71 ? 19.405 1.807 -32.446 1.00 54.44 71 SER A C 1
ATOM 548 O O . SER A 1 71 ? 18.958 1.198 -33.411 1.00 54.44 71 SER A O 1
ATOM 550 N N . ASP A 1 72 ? 18.774 1.857 -31.272 1.00 56.44 72 ASP A N 1
ATOM 551 C CA . ASP A 1 72 ? 17.596 1.059 -30.920 1.00 56.44 72 ASP A CA 1
ATOM 552 C C . ASP A 1 72 ? 16.641 1.868 -30.022 1.00 56.44 72 ASP A C 1
ATOM 554 O O . ASP A 1 72 ? 16.149 1.409 -28.991 1.00 56.44 72 ASP A O 1
ATOM 558 N N . ASP A 1 73 ? 16.451 3.143 -30.362 1.00 60.69 73 ASP A N 1
ATOM 559 C CA . ASP A 1 73 ? 15.699 4.085 -29.525 1.00 60.69 73 ASP A CA 1
ATOM 560 C C . ASP A 1 73 ? 14.204 3.715 -29.455 1.00 60.69 73 ASP A C 1
ATOM 562 O O . ASP A 1 73 ? 13.576 3.850 -28.411 1.00 60.69 73 ASP A O 1
ATOM 566 N N . GLY A 1 74 ? 13.638 3.130 -30.517 1.00 64.31 74 GLY A N 1
ATOM 567 C CA . GLY A 1 74 ? 12.214 2.782 -30.571 1.00 64.31 74 GLY A CA 1
ATOM 568 C C . GLY A 1 74 ? 11.793 1.642 -29.634 1.00 64.31 74 GLY A C 1
ATOM 569 O O . GLY A 1 74 ? 10.772 1.751 -28.954 1.00 64.31 74 GLY A O 1
ATOM 570 N N . GLU A 1 75 ? 12.537 0.535 -29.569 1.00 66.62 75 GLU A N 1
ATOM 571 C CA . GLU A 1 75 ? 12.159 -0.595 -28.706 1.00 66.62 75 GLU A CA 1
ATOM 572 C C . GLU A 1 75 ? 12.507 -0.330 -27.237 1.00 66.62 75 GLU A C 1
ATOM 574 O O . GLU A 1 75 ? 11.689 -0.596 -26.352 1.00 66.62 75 GLU A O 1
ATOM 579 N N . ASN A 1 76 ? 13.659 0.286 -26.959 1.00 68.56 76 ASN A N 1
ATOM 580 C CA . ASN A 1 76 ? 14.072 0.583 -25.588 1.00 68.56 76 ASN A CA 1
ATOM 581 C C . ASN A 1 76 ? 13.202 1.657 -24.920 1.00 68.56 76 ASN A C 1
ATOM 583 O O . ASN A 1 76 ? 12.895 1.526 -23.735 1.00 68.56 76 ASN A O 1
ATOM 587 N N . GLU A 1 77 ? 12.721 2.663 -25.660 1.00 73.00 77 GLU A N 1
ATOM 588 C CA . GLU A 1 77 ? 11.755 3.632 -25.128 1.00 73.00 77 GLU A CA 1
ATOM 589 C C . GLU A 1 77 ? 10.432 2.964 -24.737 1.00 73.00 77 GLU A C 1
ATOM 591 O O . GLU A 1 77 ? 9.835 3.307 -23.713 1.00 73.00 77 GLU A O 1
ATOM 596 N N . ASN A 1 78 ? 9.966 1.975 -25.504 1.00 80.44 78 ASN A N 1
ATOM 597 C CA . ASN A 1 78 ? 8.761 1.224 -25.157 1.00 80.44 78 ASN A CA 1
ATOM 598 C C . ASN A 1 78 ? 8.948 0.427 -23.859 1.00 80.44 78 ASN A C 1
ATOM 600 O O . ASN A 1 78 ? 8.069 0.446 -22.992 1.00 80.44 78 ASN A O 1
ATOM 604 N N . LEU A 1 79 ? 10.102 -0.223 -23.687 1.00 82.00 79 LEU A N 1
ATOM 605 C CA . LEU A 1 79 ? 10.441 -0.954 -22.464 1.00 82.00 79 LEU A CA 1
ATOM 606 C C . LEU A 1 79 ? 10.553 -0.013 -21.256 1.00 82.00 79 LEU A C 1
ATOM 608 O O . LEU A 1 79 ? 9.961 -0.294 -20.213 1.00 82.00 79 LEU A O 1
ATOM 612 N N . ASP A 1 80 ? 11.224 1.130 -21.410 1.00 83.69 80 ASP A N 1
ATOM 613 C CA . ASP A 1 80 ? 11.343 2.154 -20.368 1.00 83.69 80 ASP A CA 1
ATOM 614 C C . ASP A 1 80 ? 9.961 2.655 -19.931 1.00 83.69 80 ASP A C 1
ATOM 616 O O . ASP A 1 80 ? 9.650 2.684 -18.738 1.00 83.69 80 ASP A O 1
ATOM 620 N N . ASN A 1 81 ? 9.085 2.973 -20.887 1.00 87.69 81 ASN A N 1
ATOM 621 C CA . ASN A 1 81 ? 7.718 3.401 -20.602 1.00 87.69 81 ASN A CA 1
ATOM 622 C C . ASN A 1 81 ? 6.902 2.320 -19.874 1.00 87.69 81 ASN A C 1
ATOM 624 O O . ASN A 1 81 ? 6.120 2.644 -18.979 1.00 87.69 81 ASN A O 1
ATOM 628 N N . VAL A 1 82 ? 7.073 1.039 -20.211 1.00 90.88 82 VAL A N 1
ATOM 629 C CA . VAL A 1 82 ? 6.401 -0.073 -19.514 1.00 90.88 82 VAL A CA 1
ATOM 630 C C . VAL A 1 82 ? 6.896 -0.205 -18.073 1.00 90.88 82 VAL A C 1
ATOM 632 O O . VAL A 1 82 ? 6.083 -0.368 -17.161 1.00 90.88 82 VAL A O 1
ATOM 635 N N . VAL A 1 83 ? 8.206 -0.101 -17.843 1.00 90.19 83 VAL A N 1
ATOM 636 C CA . VAL A 1 83 ? 8.794 -0.176 -16.496 1.00 90.19 83 VAL A CA 1
ATOM 637 C C . VAL A 1 83 ? 8.355 1.013 -15.650 1.00 90.19 83 VAL A C 1
ATOM 639 O O . VAL A 1 83 ? 7.946 0.823 -14.508 1.00 90.19 83 VAL A O 1
ATOM 642 N N . ILE A 1 84 ? 8.359 2.222 -16.216 1.00 90.94 84 ILE A N 1
ATOM 643 C CA . ILE A 1 84 ? 7.881 3.435 -15.542 1.00 90.94 84 ILE A CA 1
ATOM 644 C C . ILE A 1 84 ? 6.400 3.297 -15.172 1.00 90.94 84 ILE A C 1
ATOM 646 O O . ILE A 1 84 ? 6.034 3.593 -14.037 1.00 90.94 84 ILE A O 1
ATOM 650 N N . LYS A 1 85 ? 5.551 2.792 -16.080 1.00 94.06 85 LYS A N 1
ATOM 651 C CA . LYS A 1 85 ? 4.130 2.534 -15.787 1.00 94.06 85 LYS A CA 1
ATOM 652 C C . LYS A 1 85 ? 3.955 1.568 -14.615 1.00 94.06 85 LYS A C 1
ATOM 654 O O . LYS A 1 85 ? 3.210 1.886 -13.693 1.00 94.06 85 LYS A O 1
ATOM 659 N N . LYS A 1 86 ? 4.682 0.443 -14.606 1.00 93.25 86 LYS A N 1
ATOM 660 C CA . LYS A 1 86 ? 4.672 -0.510 -13.480 1.00 93.25 86 LYS A CA 1
ATOM 661 C C . LYS A 1 86 ? 5.170 0.123 -12.178 1.00 93.25 86 LYS A C 1
ATOM 663 O O . LYS A 1 86 ? 4.636 -0.160 -11.113 1.00 93.25 86 LYS A O 1
ATOM 668 N N . LEU A 1 87 ? 6.174 0.997 -12.248 1.00 93.38 87 LEU A N 1
ATOM 669 C CA . LEU A 1 87 ? 6.719 1.690 -11.081 1.00 93.38 87 LEU A CA 1
ATOM 670 C C . LEU A 1 87 ? 5.689 2.649 -10.461 1.00 93.38 87 LEU A C 1
ATOM 672 O O . LEU A 1 87 ? 5.501 2.657 -9.245 1.00 93.38 87 LEU A O 1
ATOM 676 N N . VAL A 1 88 ? 4.983 3.408 -11.306 1.00 94.38 88 VAL A N 1
ATOM 677 C CA . VAL A 1 88 ? 3.877 4.285 -10.891 1.00 94.38 88 VAL A CA 1
ATOM 678 C C . VAL A 1 88 ? 2.727 3.466 -10.307 1.00 94.38 88 VAL A C 1
ATOM 680 O O . VAL A 1 88 ? 2.181 3.837 -9.272 1.00 94.38 88 VAL A O 1
ATOM 683 N N . GLU A 1 89 ? 2.387 2.330 -10.914 1.00 93.69 89 GLU A N 1
ATOM 684 C CA . GLU A 1 89 ? 1.362 1.417 -10.401 1.00 93.69 89 GLU A CA 1
ATOM 685 C C . GLU A 1 89 ? 1.702 0.917 -8.984 1.00 93.69 89 GLU A C 1
ATOM 687 O O . GLU A 1 89 ? 0.886 1.026 -8.067 1.00 93.69 89 GLU A O 1
ATOM 692 N N . LEU A 1 90 ? 2.942 0.463 -8.767 1.00 92.88 90 LEU A N 1
ATOM 693 C CA . LEU A 1 90 ? 3.431 0.042 -7.450 1.00 92.88 90 LEU A CA 1
ATOM 694 C C . LEU A 1 90 ? 3.410 1.183 -6.425 1.00 92.88 90 LEU A C 1
ATOM 696 O O . LEU A 1 90 ? 3.040 0.966 -5.269 1.00 92.88 90 LEU A O 1
ATOM 700 N N . GLN A 1 91 ? 3.745 2.409 -6.834 1.00 92.44 91 GLN A N 1
ATOM 701 C CA . GLN A 1 91 ? 3.643 3.577 -5.959 1.00 92.44 91 GLN A CA 1
ATOM 702 C C . GLN A 1 91 ? 2.189 3.858 -5.559 1.00 92.44 91 GLN A C 1
ATOM 704 O O . GLN A 1 91 ? 1.912 4.120 -4.386 1.00 92.44 91 GLN A O 1
ATOM 709 N N . VAL A 1 92 ? 1.246 3.740 -6.496 1.00 93.81 92 VAL A N 1
ATOM 710 C CA . VAL A 1 92 ? -0.187 3.879 -6.205 1.00 93.81 92 VAL A CA 1
ATOM 711 C C . VAL A 1 92 ? -0.647 2.803 -5.218 1.00 93.81 92 VAL A C 1
ATOM 713 O O . VAL A 1 92 ? -1.366 3.130 -4.271 1.00 93.81 92 VAL A O 1
ATOM 716 N N . TYR A 1 93 ? -0.198 1.551 -5.353 1.00 91.69 93 TYR A N 1
ATOM 717 C CA . TYR A 1 93 ? -0.519 0.501 -4.377 1.00 91.69 93 TYR A CA 1
ATOM 718 C C . TYR A 1 93 ? 0.027 0.805 -2.980 1.00 91.69 93 TYR A C 1
ATOM 720 O O . TYR A 1 93 ? -0.689 0.625 -1.993 1.00 91.69 93 TYR A O 1
ATOM 728 N N . LEU A 1 94 ? 1.248 1.329 -2.870 1.00 89.88 94 LEU A N 1
ATOM 729 C CA . LEU A 1 94 ? 1.821 1.713 -1.580 1.00 89.88 94 LEU A CA 1
ATOM 730 C C . LEU A 1 94 ? 1.074 2.895 -0.951 1.00 89.88 94 LEU A C 1
ATOM 732 O O . LEU A 1 94 ? 0.762 2.879 0.239 1.00 89.88 94 LEU A O 1
ATOM 736 N N . GLU A 1 95 ? 0.760 3.923 -1.736 1.00 88.50 95 GLU A N 1
ATOM 737 C CA . GLU A 1 95 ? 0.156 5.150 -1.220 1.00 88.50 95 GLU A CA 1
ATOM 738 C C . GLU A 1 95 ? -1.341 5.032 -0.949 1.00 88.50 95 GLU A C 1
ATOM 740 O O . GLU A 1 95 ? -1.830 5.563 0.049 1.00 88.50 95 GLU A O 1
ATOM 745 N N . LYS A 1 96 ? -2.080 4.377 -1.845 1.00 88.75 96 LYS A N 1
ATOM 746 C CA . LYS A 1 96 ? -3.546 4.311 -1.803 1.00 88.75 96 LYS A CA 1
ATOM 747 C C . LYS A 1 96 ? -4.068 2.962 -1.325 1.00 88.75 96 LYS A C 1
ATOM 749 O O . LYS A 1 96 ? -5.164 2.924 -0.778 1.00 88.75 96 LYS A O 1
ATOM 754 N N . GLY A 1 97 ? -3.300 1.887 -1.481 1.00 86.44 97 GLY A N 1
ATOM 755 C CA . GLY A 1 97 ? -3.654 0.562 -0.970 1.00 86.44 97 GLY A CA 1
ATOM 756 C C . GLY A 1 97 ? -3.171 0.353 0.463 1.00 86.44 97 GLY A C 1
ATOM 757 O O . GLY A 1 97 ? -3.974 0.193 1.378 1.00 86.44 97 GLY A O 1
ATOM 758 N N . VAL A 1 98 ? -1.854 0.394 0.670 1.00 90.12 98 VAL A N 1
ATOM 759 C CA . VAL A 1 98 ? -1.235 -0.001 1.943 1.00 90.12 98 VAL A CA 1
ATOM 760 C C . VAL A 1 98 ? -1.445 1.046 3.041 1.00 90.12 98 VAL A C 1
ATOM 762 O O . VAL A 1 98 ? -1.930 0.696 4.115 1.00 90.12 98 VAL A O 1
ATOM 765 N N . ARG A 1 99 ? -1.171 2.339 2.795 1.00 88.50 99 ARG A N 1
ATOM 766 C CA . ARG A 1 99 ? -1.253 3.380 3.850 1.00 88.50 99 ARG A CA 1
ATOM 767 C C . ARG A 1 99 ? -2.607 3.451 4.582 1.00 88.50 99 ARG A C 1
ATOM 769 O O . ARG A 1 99 ? -2.593 3.544 5.811 1.00 88.50 99 ARG A O 1
ATOM 776 N N . PRO A 1 100 ? -3.779 3.404 3.913 1.00 91.06 100 PRO A N 1
ATOM 777 C CA . PRO A 1 100 ? -5.061 3.412 4.623 1.00 91.06 100 PRO A CA 1
ATOM 778 C C . PRO A 1 100 ? -5.287 2.160 5.476 1.00 91.06 100 PRO A C 1
ATOM 780 O O . PRO A 1 100 ? -5.923 2.238 6.529 1.00 91.06 100 PRO A O 1
ATOM 783 N N . LEU A 1 101 ? -4.779 1.007 5.032 1.00 88.81 101 LEU A N 1
ATOM 784 C CA . LEU A 1 101 ? -4.860 -0.239 5.789 1.00 88.81 101 LEU A CA 1
ATOM 785 C C . LEU A 1 101 ? -3.963 -0.177 7.024 1.00 88.81 101 LEU A C 1
ATOM 787 O O . LEU A 1 101 ? -4.418 -0.544 8.100 1.00 88.81 101 LEU A O 1
ATOM 791 N N . GLU A 1 102 ? -2.760 0.389 6.913 1.00 88.44 102 GLU A N 1
ATOM 792 C CA . GLU A 1 102 ? -1.871 0.615 8.059 1.00 88.44 102 GLU A CA 1
ATOM 793 C C . GLU A 1 102 ? -2.488 1.542 9.102 1.00 88.44 102 GLU A C 1
ATOM 795 O O . GLU A 1 102 ? -2.377 1.275 10.294 1.00 88.44 102 GLU A O 1
ATOM 800 N N . GLY A 1 103 ? -3.192 2.596 8.678 1.00 90.06 103 GLY A N 1
ATOM 801 C CA . GLY A 1 103 ? -3.910 3.475 9.603 1.00 90.06 103 GLY A CA 1
ATOM 802 C C . GLY A 1 103 ? -4.989 2.734 10.401 1.00 90.06 103 GLY A C 1
ATOM 803 O O . GLY A 1 103 ? -5.105 2.915 11.613 1.00 90.06 103 GLY A O 1
ATOM 804 N N . ARG A 1 104 ? -5.749 1.850 9.740 1.00 88.75 104 ARG A N 1
ATOM 805 C CA . ARG A 1 104 ? -6.760 1.007 10.400 1.00 88.75 104 ARG A CA 1
ATOM 806 C C . ARG A 1 104 ? -6.130 -0.036 11.320 1.00 88.75 104 ARG A C 1
ATOM 808 O O . ARG A 1 104 ? -6.625 -0.236 12.425 1.00 88.75 104 ARG A O 1
ATOM 815 N N . LEU A 1 105 ? -5.050 -0.675 10.877 1.00 86.94 105 LEU A N 1
ATOM 816 C CA . LEU A 1 105 ? -4.337 -1.695 11.644 1.00 86.94 105 LEU A CA 1
ATOM 817 C C . LEU A 1 105 ? -3.681 -1.077 12.882 1.00 86.94 105 LEU A C 1
ATOM 819 O O . LEU A 1 105 ? -3.819 -1.617 13.972 1.00 86.94 105 LEU A O 1
ATOM 823 N N . LYS A 1 106 ? -3.080 0.111 12.746 1.00 89.81 106 LYS A N 1
ATOM 824 C CA . LYS A 1 106 ? -2.569 0.898 13.871 1.00 89.81 106 LYS A CA 1
ATOM 825 C C . LYS A 1 106 ? -3.669 1.170 14.893 1.00 89.81 106 LYS A C 1
ATOM 827 O O . LYS A 1 106 ? -3.484 0.868 16.060 1.00 89.81 106 LYS A O 1
ATOM 832 N N . TYR A 1 107 ? -4.827 1.668 14.456 1.00 91.44 107 TYR A N 1
ATOM 833 C CA . TYR A 1 107 ? -5.945 1.915 15.369 1.00 91.44 107 TYR A CA 1
ATOM 834 C C . TYR A 1 107 ? -6.404 0.639 16.092 1.00 91.44 107 TYR A C 1
ATOM 836 O O . TYR A 1 107 ? -6.692 0.674 17.284 1.00 91.44 107 TYR A O 1
ATOM 844 N N . GLN A 1 108 ? -6.459 -0.497 15.391 1.00 88.75 108 GLN A N 1
ATOM 845 C CA . GLN A 1 108 ? -6.810 -1.779 16.004 1.00 88.75 108 GLN A CA 1
ATOM 846 C C . GLN A 1 108 ? -5.763 -2.234 17.027 1.00 88.75 108 GLN A C 1
ATOM 848 O O . GLN A 1 108 ? -6.143 -2.675 18.108 1.00 88.75 108 GLN A O 1
ATOM 853 N N . ILE A 1 109 ? -4.472 -2.091 16.715 1.00 89.12 109 ILE A N 1
ATOM 854 C CA . ILE A 1 109 ? -3.376 -2.380 17.646 1.00 89.12 109 ILE A CA 1
ATOM 855 C C . ILE A 1 109 ? -3.479 -1.467 18.871 1.00 89.12 109 ILE A C 1
ATOM 857 O O . ILE A 1 109 ? -3.505 -1.970 19.987 1.00 89.12 109 ILE A O 1
ATOM 861 N N . ASP A 1 110 ? -3.628 -0.156 18.675 1.00 92.38 110 ASP A N 1
ATOM 862 C CA . ASP A 1 110 ? -3.754 0.827 19.755 1.00 92.38 110 ASP A CA 1
ATOM 863 C C . ASP A 1 110 ? -4.981 0.529 20.639 1.00 92.38 110 ASP A C 1
ATOM 865 O O . ASP A 1 110 ? -4.902 0.617 21.863 1.00 92.38 110 ASP A O 1
ATOM 869 N N . LYS A 1 111 ? -6.109 0.105 20.044 1.00 92.25 111 LYS A N 1
ATOM 870 C CA . LYS A 1 111 ? -7.317 -0.308 20.778 1.00 92.25 111 LYS A CA 1
ATOM 871 C C . LYS A 1 111 ? -7.058 -1.553 21.632 1.00 92.25 111 LYS A C 1
ATOM 873 O O . LYS A 1 111 ? -7.461 -1.584 22.790 1.00 92.25 111 LYS A O 1
ATOM 878 N N . VAL A 1 112 ? -6.395 -2.570 21.082 1.00 89.75 112 VAL A N 1
ATOM 879 C CA . VAL A 1 112 ? -6.075 -3.806 21.818 1.00 89.75 112 VAL A CA 1
ATOM 880 C C . VAL A 1 112 ? -5.051 -3.546 22.921 1.00 89.75 112 VAL A C 1
ATOM 882 O O . VAL A 1 112 ? -5.218 -4.058 24.023 1.00 89.75 112 VAL A O 1
ATOM 885 N N . LEU A 1 113 ? -4.033 -2.722 22.662 1.00 91.75 113 LEU A N 1
ATOM 886 C CA . LEU A 1 113 ? -3.060 -2.314 23.675 1.00 91.75 113 LEU A CA 1
ATOM 887 C C . LEU A 1 113 ? -3.740 -1.559 24.814 1.00 91.75 113 LEU A C 1
ATOM 889 O O . LEU A 1 113 ? -3.531 -1.897 25.974 1.00 91.75 113 LEU A O 1
ATOM 893 N N . ARG A 1 114 ? -4.632 -0.617 24.491 1.00 93.19 114 ARG A N 1
ATOM 894 C CA . ARG A 1 114 ? -5.384 0.118 25.508 1.00 93.19 114 ARG A CA 1
ATOM 895 C C . ARG A 1 114 ? -6.277 -0.795 26.344 1.00 93.19 114 ARG A C 1
ATOM 897 O O . ARG A 1 114 ? -6.277 -0.680 27.561 1.00 93.19 114 ARG A O 1
ATOM 904 N N . ALA A 1 115 ? -6.965 -1.743 25.709 1.00 91.81 115 ALA A N 1
ATOM 905 C CA . ALA A 1 115 ? -7.758 -2.746 26.417 1.00 91.81 115 ALA A CA 1
ATOM 906 C C . ALA A 1 115 ? -6.901 -3.619 27.342 1.00 91.81 115 ALA A C 1
ATOM 908 O O . ALA A 1 115 ? -7.303 -3.907 28.463 1.00 91.81 115 ALA A O 1
ATOM 909 N N . ALA A 1 116 ? -5.718 -4.032 26.881 1.00 91.81 116 ALA A N 1
ATOM 910 C CA . ALA A 1 116 ? -4.795 -4.834 27.674 1.00 91.81 116 ALA A CA 1
ATOM 911 C C . ALA A 1 116 ? -4.232 -4.049 28.869 1.00 91.81 116 ALA A C 1
ATOM 913 O O . ALA A 1 116 ? -4.106 -4.607 29.958 1.00 91.81 116 ALA A O 1
ATOM 914 N N . ASP A 1 117 ? -3.921 -2.766 28.691 1.00 91.19 117 ASP A N 1
ATOM 915 C CA . ASP A 1 117 ? -3.448 -1.894 29.768 1.00 91.19 117 ASP A CA 1
ATOM 916 C C . ASP A 1 117 ? -4.559 -1.583 30.783 1.00 91.19 117 ASP A C 1
ATOM 918 O O . ASP A 1 117 ? -4.312 -1.598 31.990 1.00 91.19 117 ASP A O 1
ATOM 922 N N . ASP A 1 118 ? -5.793 -1.362 30.322 1.00 90.19 118 ASP A N 1
ATOM 923 C CA . ASP A 1 118 ? -6.952 -1.150 31.195 1.00 90.19 118 ASP A CA 1
ATOM 924 C C . ASP A 1 118 ? -7.323 -2.435 31.958 1.00 90.19 118 ASP A C 1
ATOM 926 O O . ASP A 1 118 ? -7.601 -2.371 33.157 1.00 90.19 118 ASP A O 1
ATOM 930 N N . ALA A 1 119 ? -7.224 -3.608 31.320 1.00 88.38 119 ALA A N 1
ATOM 931 C CA . ALA A 1 119 ? -7.382 -4.904 31.980 1.00 88.38 119 ALA A CA 1
ATOM 932 C C . ALA A 1 119 ? -6.297 -5.140 33.043 1.00 88.38 119 ALA A C 1
ATOM 934 O O . ALA A 1 119 ? -6.618 -5.497 34.174 1.00 88.38 119 ALA A O 1
ATOM 935 N N . LYS A 1 120 ? -5.022 -4.852 32.740 1.00 89.56 120 LYS A N 1
ATOM 936 C CA . LYS A 1 120 ? -3.934 -4.916 33.734 1.00 89.56 120 LYS A CA 1
ATOM 937 C C . LYS A 1 120 ? -4.175 -3.973 34.910 1.00 89.56 120 LYS A C 1
ATOM 939 O O . LYS A 1 120 ? -3.979 -4.370 36.055 1.00 89.56 120 LYS A O 1
ATOM 944 N N . ARG A 1 121 ? -4.635 -2.742 34.660 1.00 86.19 121 ARG A N 1
ATOM 945 C CA . ARG A 1 121 ? -4.957 -1.780 35.726 1.00 86.19 121 ARG A CA 1
ATOM 946 C C . ARG A 1 121 ? -6.140 -2.252 36.578 1.00 86.19 121 ARG A C 1
ATOM 948 O O . ARG A 1 121 ? -6.111 -2.084 37.794 1.00 86.19 121 ARG A O 1
ATOM 955 N N . ALA A 1 122 ? -7.152 -2.870 35.971 1.00 85.88 122 ALA A N 1
ATOM 956 C CA . ALA A 1 122 ? -8.265 -3.485 36.693 1.00 85.88 122 ALA A CA 1
ATOM 957 C C . ALA A 1 122 ? -7.805 -4.689 37.543 1.00 85.88 122 ALA A C 1
ATOM 959 O O . ALA A 1 122 ? -8.203 -4.821 38.702 1.00 85.88 122 ALA A O 1
ATOM 960 N N . GLU A 1 123 ? -6.906 -5.528 37.025 1.00 80.56 123 GLU A N 1
ATOM 961 C CA . GLU A 1 123 ? -6.276 -6.619 37.783 1.00 80.56 123 GLU A CA 1
ATOM 962 C C . GLU A 1 123 ? -5.405 -6.104 38.942 1.00 80.56 123 GLU A C 1
ATOM 964 O O . GLU A 1 123 ? -5.392 -6.681 40.028 1.00 80.56 123 GLU A O 1
ATOM 969 N N . GLU A 1 124 ? -4.682 -4.999 38.759 1.00 81.12 124 GLU A N 1
ATOM 970 C CA . GLU A 1 124 ? -3.894 -4.367 39.823 1.00 81.12 124 GLU A CA 1
ATOM 971 C C . GLU A 1 124 ? -4.767 -3.690 40.889 1.00 81.12 124 GLU A C 1
ATOM 973 O O . GLU A 1 124 ? -4.431 -3.747 42.072 1.00 81.12 124 GLU A O 1
ATOM 978 N N . ALA A 1 125 ? -5.909 -3.111 40.505 1.00 75.44 125 ALA A N 1
ATOM 979 C CA . ALA A 1 125 ? -6.873 -2.506 41.426 1.00 75.44 125 ALA A CA 1
ATOM 980 C C . ALA A 1 125 ? -7.674 -3.545 42.236 1.00 75.44 125 ALA A C 1
ATOM 982 O O . ALA A 1 125 ? -8.119 -3.258 43.347 1.00 75.44 125 ALA A O 1
ATOM 983 N N . THR A 1 126 ? -7.848 -4.755 41.698 1.00 66.50 126 THR A N 1
ATOM 984 C CA . THR A 1 126 ? -8.541 -5.873 42.367 1.00 66.50 126 THR A CA 1
ATOM 985 C C . THR A 1 126 ? -7.625 -6.716 43.254 1.00 66.50 126 THR A C 1
ATOM 987 O O . THR A 1 126 ? -8.122 -7.500 44.064 1.00 66.50 126 THR A O 1
ATOM 990 N N . LYS A 1 127 ? -6.299 -6.529 43.189 1.00 61.47 127 LYS A N 1
ATOM 991 C CA . LYS A 1 127 ? -5.371 -7.084 44.185 1.00 61.47 127 LYS A CA 1
ATOM 992 C C . LYS A 1 127 ? -5.552 -6.326 45.507 1.00 61.47 127 LYS A C 1
ATOM 994 O O . LYS A 1 127 ? -5.213 -5.143 45.581 1.00 61.47 127 LYS A O 1
ATOM 999 N N . PRO A 1 128 ? -6.050 -6.968 46.580 1.00 50.69 128 PRO A N 1
ATOM 1000 C CA . PRO A 1 128 ? -6.194 -6.294 47.857 1.00 50.69 128 PRO A CA 1
ATOM 1001 C C . PRO A 1 128 ? -4.795 -5.963 48.383 1.00 50.69 128 PRO A C 1
ATOM 1003 O O . PRO A 1 128 ? -3.984 -6.862 48.615 1.00 50.69 128 PRO A O 1
ATOM 1006 N N . LYS A 1 129 ? -4.498 -4.676 48.602 1.00 53.81 129 LYS A N 1
ATOM 1007 C CA . LYS A 1 129 ? -3.360 -4.287 49.442 1.00 53.81 129 LYS A CA 1
ATOM 1008 C C . LYS A 1 129 ? -3.621 -4.826 50.848 1.00 53.81 129 LYS A C 1
ATOM 1010 O O . LYS A 1 129 ? -4.348 -4.222 51.634 1.00 53.81 129 LYS A O 1
ATOM 1015 N N . ALA A 1 130 ? -3.055 -5.990 51.150 1.00 48.53 130 ALA A N 1
ATOM 1016 C CA . ALA A 1 130 ? -3.027 -6.528 52.495 1.00 48.53 130 ALA A CA 1
ATOM 1017 C C . ALA A 1 130 ? -2.149 -5.617 53.372 1.00 48.53 130 ALA A C 1
ATOM 1019 O O . ALA A 1 130 ? -0.938 -5.559 53.200 1.00 48.53 130 ALA A O 1
ATOM 1020 N N . ASN A 1 131 ? -2.807 -4.922 54.303 1.00 43.53 131 ASN A N 1
ATOM 1021 C CA . ASN A 1 131 ? -2.285 -4.320 55.532 1.00 43.53 131 ASN A CA 1
ATOM 1022 C C . ASN A 1 131 ? -1.099 -3.336 55.451 1.00 43.53 131 ASN A C 1
ATOM 1024 O O . ASN A 1 131 ? 0.059 -3.736 55.462 1.00 43.53 131 ASN A O 1
ATOM 1028 N N . SER A 1 132 ? -1.381 -2.057 55.724 1.00 40.88 132 SER A N 1
ATOM 1029 C CA . SER A 1 132 ? -0.794 -1.433 56.921 1.00 40.88 132 SER A CA 1
ATOM 1030 C C . SER A 1 132 ? -1.753 -0.397 57.524 1.00 40.88 132 SER A C 1
ATOM 1032 O O . SER A 1 132 ? -1.945 0.715 57.042 1.00 40.88 132 SER A O 1
ATOM 1034 N N . LYS A 1 133 ? -2.417 -0.790 58.612 1.00 45.75 133 LYS A N 1
ATOM 1035 C CA . LYS A 1 133 ? -3.065 0.143 59.534 1.00 45.75 133 LYS A CA 1
ATOM 1036 C C . LYS A 1 133 ? -2.532 -0.148 60.926 1.00 45.75 133 LYS A C 1
ATOM 1038 O O . LYS A 1 133 ? -3.197 -0.785 61.732 1.00 45.75 133 LYS A O 1
ATOM 1043 N N . THR A 1 134 ? -1.324 0.332 61.193 1.00 40.31 134 THR A N 1
ATOM 1044 C CA . THR A 1 134 ? -0.809 0.512 62.551 1.00 40.31 134 THR A CA 1
ATOM 1045 C C . THR A 1 134 ? 0.054 1.764 62.610 1.00 40.31 134 THR A C 1
ATOM 1047 O O . THR A 1 134 ? 1.061 1.856 61.921 1.00 40.31 134 THR A O 1
ATOM 1050 N N . ALA A 1 135 ? -0.363 2.647 63.517 1.00 37.78 135 ALA A N 1
ATOM 1051 C CA . ALA A 1 135 ? 0.394 3.701 64.183 1.00 37.78 135 ALA A CA 1
ATOM 1052 C C . ALA A 1 135 ? 0.721 4.994 63.407 1.00 37.78 135 ALA A C 1
ATOM 1054 O O . ALA A 1 135 ? 1.430 5.032 62.413 1.00 37.78 135 ALA A O 1
ATOM 1055 N N . ARG A 1 136 ? 0.180 6.076 63.977 1.00 46.28 136 ARG A N 1
ATOM 1056 C CA . ARG A 1 136 ? 0.487 7.492 63.760 1.00 46.28 136 ARG A CA 1
ATOM 1057 C C . ARG A 1 136 ? 1.977 7.792 63.999 1.00 46.28 136 ARG A C 1
ATOM 1059 O O . ARG A 1 136 ? 2.502 7.267 64.976 1.00 46.28 136 ARG A O 1
ATOM 1066 N N . LEU A 1 137 ? 2.544 8.732 63.226 1.00 41.62 137 LEU A N 1
ATOM 1067 C CA . LEU A 1 137 ? 3.341 9.921 63.627 1.00 41.62 137 LEU A CA 1
ATOM 1068 C C . LEU A 1 137 ? 4.448 10.274 62.604 1.00 41.62 137 LEU A C 1
ATOM 1070 O O . LEU A 1 137 ? 5.200 9.399 62.197 1.00 41.62 137 LEU A O 1
ATOM 1074 N N . ALA A 1 138 ? 4.556 11.585 62.331 1.00 36.72 138 ALA A N 1
ATOM 1075 C CA . ALA A 1 138 ? 5.697 12.359 61.801 1.00 36.72 138 ALA A CA 1
ATOM 1076 C C . ALA A 1 138 ? 5.987 12.382 60.274 1.00 36.72 138 ALA A C 1
ATOM 1078 O O . ALA A 1 138 ? 6.669 11.522 59.735 1.00 36.72 138 ALA A O 1
ATOM 1079 N N . GLU A 1 139 ? 5.434 13.414 59.618 1.00 38.84 139 GLU A N 1
ATOM 1080 C CA . GLU A 1 139 ? 6.139 14.526 58.934 1.00 38.84 139 GLU A CA 1
ATOM 1081 C C . GLU A 1 139 ? 7.373 14.242 58.043 1.00 38.84 139 GLU A C 1
ATOM 1083 O O . GLU A 1 139 ? 8.448 13.947 58.555 1.00 38.84 139 GLU A O 1
ATOM 1088 N N . SER A 1 140 ? 7.233 14.483 56.726 1.00 34.00 140 SER A N 1
ATOM 1089 C CA . SER A 1 140 ? 8.194 15.251 55.903 1.00 34.00 140 SER A CA 1
ATOM 1090 C C . SER A 1 140 ? 7.654 15.534 54.485 1.00 34.00 140 SER A C 1
ATOM 1092 O O . SER A 1 140 ? 7.367 14.601 53.737 1.00 34.00 140 SER A O 1
ATOM 1094 N N . ASP A 1 141 ? 7.527 16.829 54.188 1.00 39.19 141 ASP A N 1
ATOM 1095 C CA . ASP A 1 141 ? 7.588 17.563 52.907 1.00 39.19 141 ASP A CA 1
ATOM 1096 C C . ASP A 1 141 ? 7.999 16.797 51.626 1.00 39.19 141 ASP A C 1
ATOM 1098 O O . ASP A 1 141 ? 9.083 16.214 51.588 1.00 39.19 141 ASP A O 1
ATOM 1102 N N . ASP A 1 142 ? 7.191 16.905 50.559 1.00 38.41 142 ASP A N 1
ATOM 1103 C CA . ASP A 1 142 ? 7.648 17.359 49.228 1.00 38.41 142 ASP A CA 1
ATOM 1104 C C . ASP A 1 142 ? 6.445 17.784 48.356 1.00 38.41 142 ASP A C 1
ATOM 1106 O O . ASP A 1 142 ? 5.385 17.154 48.357 1.00 38.41 142 ASP A O 1
ATOM 1110 N N . GLU A 1 143 ? 6.628 18.896 47.655 1.00 43.28 143 GLU A N 1
ATOM 1111 C CA . GLU A 1 143 ? 5.629 19.776 47.040 1.00 43.28 143 GLU A CA 1
ATOM 1112 C C . GLU A 1 143 ? 5.504 19.577 45.514 1.00 43.28 143 GLU A C 1
ATOM 1114 O O . GLU A 1 143 ? 6.445 19.152 44.851 1.00 43.28 143 GLU A O 1
ATOM 1119 N N . SER A 1 144 ? 4.380 20.068 44.958 1.00 41.91 144 SER A N 1
ATOM 1120 C CA . SER A 1 144 ? 4.090 20.335 43.523 1.00 41.91 144 SER A CA 1
ATOM 1121 C C . SER A 1 144 ? 3.811 19.129 42.604 1.00 41.91 144 SER A C 1
ATOM 1123 O O . SER A 1 144 ? 4.587 18.187 42.534 1.00 41.91 144 SER A O 1
ATOM 1125 N N . GLY A 1 145 ? 2.775 19.060 41.763 1.00 37.66 145 GLY A N 1
ATOM 1126 C CA . GLY A 1 145 ? 1.657 19.909 41.309 1.00 37.66 145 GLY A CA 1
ATOM 1127 C C . GLY A 1 145 ? 0.873 19.036 40.294 1.00 37.66 145 GLY A C 1
ATOM 1128 O O . GLY A 1 145 ? 1.344 17.967 39.917 1.00 37.66 145 GLY A O 1
ATOM 1129 N N . GLU A 1 146 ? -0.318 19.298 39.781 1.00 36.28 146 GLU A N 1
ATOM 1130 C CA . GLU A 1 146 ? -1.190 20.453 39.650 1.00 36.28 146 GLU A CA 1
ATOM 1131 C C . GLU A 1 146 ? -2.524 19.834 39.177 1.00 36.28 146 GLU A C 1
ATOM 1133 O O . GLU A 1 146 ? -2.529 18.916 38.350 1.00 36.28 146 GLU A O 1
ATOM 1138 N N . GLY A 1 147 ? -3.649 20.254 39.751 1.00 49.56 147 GLY A N 1
ATOM 1139 C CA . GLY A 1 147 ? -4.966 19.813 39.302 1.00 49.56 147 GLY A CA 1
ATOM 1140 C C . GLY A 1 147 ? -5.376 20.550 38.030 1.00 49.56 147 GLY A C 1
ATOM 1141 O O . GLY A 1 147 ? -5.207 21.761 37.934 1.00 49.56 147 GLY A O 1
ATOM 1142 N N . SER A 1 148 ? -5.971 19.826 37.087 1.00 38.16 148 SER A N 1
ATOM 1143 C CA . SER A 1 148 ? -6.853 20.403 36.077 1.00 38.16 148 SER A CA 1
ATOM 1144 C C . SER A 1 148 ? -8.073 19.506 35.980 1.00 38.16 148 SER A C 1
ATOM 1146 O O . SER A 1 148 ? -7.991 18.377 35.496 1.00 38.16 148 SER A O 1
ATOM 1148 N N . ASP A 1 149 ? -9.191 20.032 36.461 1.00 45.88 149 ASP A N 1
ATOM 1149 C CA . ASP A 1 149 ? -10.526 19.581 36.108 1.00 45.88 149 ASP A CA 1
ATOM 1150 C C . ASP A 1 149 ? -10.719 19.674 34.582 1.00 45.88 149 ASP A C 1
ATOM 1152 O O . ASP A 1 149 ? -10.308 20.655 33.958 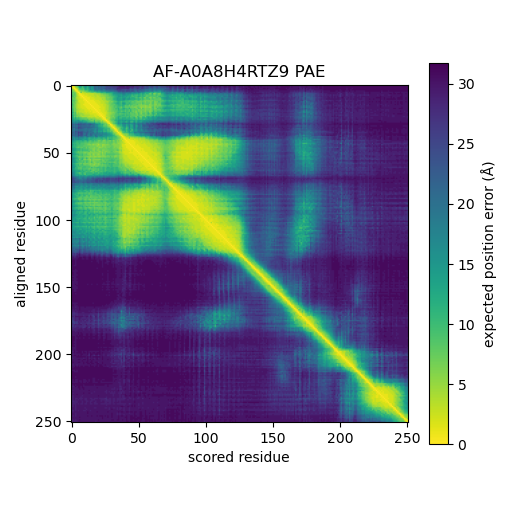1.00 45.88 149 ASP A O 1
ATOM 1156 N N . ASP A 1 150 ? -11.358 18.665 33.990 1.00 41.78 150 ASP A N 1
ATOM 1157 C CA . ASP A 1 150 ? -12.127 18.828 32.754 1.00 41.78 150 ASP A CA 1
ATOM 1158 C C . ASP A 1 150 ? -13.510 18.210 32.975 1.00 41.78 150 ASP A C 1
ATOM 1160 O O . ASP A 1 150 ? -13.706 16.991 32.983 1.00 41.78 150 ASP A O 1
ATOM 1164 N N . ASP A 1 151 ? -14.454 19.111 33.231 1.00 46.38 151 ASP A N 1
ATOM 1165 C CA . ASP A 1 151 ? -15.888 18.887 33.234 1.00 46.38 151 ASP A CA 1
ATOM 1166 C C . ASP A 1 151 ? -16.351 18.470 31.830 1.00 46.38 151 ASP A C 1
ATOM 1168 O O . ASP A 1 151 ? -16.322 19.252 30.880 1.00 46.38 151 ASP A O 1
ATOM 1172 N N . SER A 1 152 ? -16.933 17.276 31.716 1.00 37.69 152 SER A N 1
ATOM 1173 C CA . SER A 1 152 ? -18.027 17.081 30.763 1.00 37.69 152 SER A CA 1
ATOM 1174 C C . SER A 1 152 ? -19.248 16.520 31.485 1.00 37.69 152 SER A C 1
ATOM 1176 O O . SER A 1 152 ? -19.344 15.350 31.852 1.00 37.69 152 SER A O 1
ATOM 1178 N N . ASP A 1 153 ? -20.177 17.444 31.710 1.00 38.91 153 ASP A N 1
ATOM 1179 C CA . ASP A 1 153 ? -21.514 17.287 32.266 1.00 38.91 153 ASP A CA 1
ATOM 1180 C C . ASP A 1 153 ? -22.298 16.192 31.509 1.00 38.91 153 ASP A C 1
ATOM 1182 O O . ASP A 1 153 ? -22.781 16.399 30.394 1.00 38.91 153 ASP A O 1
ATOM 1186 N N . VAL A 1 154 ? -22.471 15.022 32.133 1.00 41.56 154 VAL A N 1
ATOM 1187 C CA . VAL A 1 154 ? -23.614 14.142 31.858 1.00 41.56 154 VAL A CA 1
ATOM 1188 C C . VAL A 1 154 ? -24.403 13.993 33.151 1.00 41.56 154 VAL A C 1
ATOM 1190 O O . VAL A 1 154 ? -24.200 13.068 33.939 1.00 41.56 154 VAL A O 1
ATOM 1193 N N . LYS A 1 155 ? -25.351 14.911 33.358 1.00 42.53 155 LYS A N 1
ATOM 1194 C CA . LYS A 1 155 ? -26.478 14.748 34.286 1.00 42.53 155 LYS A CA 1
ATOM 1195 C C . LYS A 1 155 ? -27.277 13.490 33.940 1.00 42.53 155 LYS A C 1
ATOM 1197 O O . LYS A 1 155 ? -28.293 13.540 33.250 1.00 42.53 155 LYS A O 1
ATOM 1202 N N . SER A 1 156 ? -26.843 12.357 34.483 1.00 37.22 156 SER A N 1
ATOM 1203 C CA . SER A 1 156 ? -27.667 11.164 34.639 1.00 37.22 156 SER A CA 1
ATOM 1204 C C . SER A 1 156 ? -28.570 11.359 35.854 1.00 37.22 156 SER A C 1
ATOM 1206 O O . SER A 1 156 ? -28.280 10.937 36.972 1.00 37.22 156 SER A O 1
ATOM 1208 N N . ALA A 1 157 ? -29.676 12.069 35.644 1.00 48.44 157 ALA A N 1
ATOM 1209 C CA . ALA A 1 157 ? -30.780 12.094 36.588 1.00 48.44 157 ALA A CA 1
ATOM 1210 C C . ALA A 1 157 ? -31.629 10.827 36.404 1.00 48.44 157 ALA A C 1
ATOM 1212 O O . ALA A 1 157 ? -32.665 10.868 35.751 1.00 48.44 157 ALA A O 1
ATOM 1213 N N . ASN A 1 158 ? -31.172 9.696 36.944 1.00 39.56 158 ASN A N 1
ATOM 1214 C CA . ASN A 1 158 ? -32.009 8.802 37.749 1.00 39.56 158 ASN A CA 1
ATOM 1215 C C . ASN A 1 158 ? -31.187 7.621 38.262 1.00 39.56 158 ASN A C 1
ATOM 1217 O O . ASN A 1 158 ? -30.579 6.881 37.491 1.00 39.56 158 ASN A O 1
ATOM 1221 N N . GLY A 1 159 ? -31.220 7.425 39.577 1.00 47.06 159 GLY A N 1
ATOM 1222 C CA . GLY A 1 159 ? -30.654 6.251 40.216 1.00 47.06 159 GLY A CA 1
ATOM 1223 C C . GLY A 1 159 ? -31.362 4.983 39.753 1.00 47.06 159 GLY A C 1
ATOM 1224 O O . GLY A 1 159 ? -32.509 4.736 40.114 1.00 47.06 159 GLY A O 1
ATOM 1225 N N . VAL A 1 160 ? -30.641 4.153 39.009 1.00 37.44 160 VAL A N 1
ATOM 1226 C CA . VAL A 1 160 ? -30.838 2.706 38.992 1.00 37.44 160 VAL A CA 1
ATOM 1227 C C . VAL A 1 160 ? -29.464 2.069 39.143 1.00 37.44 160 VAL A C 1
ATOM 1229 O O . VAL A 1 160 ? -28.573 2.268 38.322 1.00 37.44 160 VAL A O 1
ATOM 1232 N N . ALA A 1 161 ? -29.274 1.363 40.256 1.00 44.50 161 ALA A N 1
ATOM 1233 C CA . ALA A 1 161 ? -28.072 0.598 40.536 1.00 44.50 161 ALA A CA 1
ATOM 1234 C C . ALA A 1 161 ? -27.934 -0.517 39.488 1.00 44.50 161 ALA A C 1
ATOM 1236 O O . ALA A 1 161 ? -28.596 -1.549 39.580 1.00 44.50 161 ALA A O 1
ATOM 1237 N N . LEU A 1 162 ? -27.104 -0.288 38.473 1.00 40.66 162 LEU A N 1
ATOM 1238 C CA . LEU A 1 162 ? -26.696 -1.309 37.517 1.00 40.66 162 LEU A CA 1
ATOM 1239 C C . LEU A 1 162 ? -25.440 -1.991 38.064 1.00 40.66 162 LEU A C 1
ATOM 1241 O O . LEU A 1 162 ? -24.468 -1.336 38.438 1.00 40.66 162 LEU A O 1
ATOM 1245 N N . GLN A 1 163 ? -25.508 -3.314 38.168 1.00 40.72 163 GLN A N 1
ATOM 1246 C CA . GLN A 1 163 ? -24.424 -4.176 38.623 1.00 40.72 163 GLN A CA 1
ATOM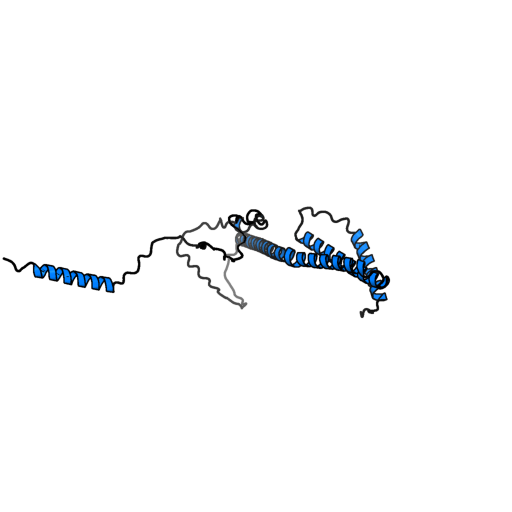 1247 C C . GLN A 1 163 ? -23.176 -3.936 37.759 1.00 40.72 163 GLN A C 1
ATOM 1249 O O . GLN A 1 163 ? -23.198 -4.123 36.547 1.00 40.72 163 GLN A O 1
ATOM 1254 N N . ALA A 1 164 ? -22.085 -3.514 38.394 1.00 47.00 164 ALA A N 1
ATOM 1255 C CA . ALA A 1 164 ? -20.838 -3.085 37.760 1.00 47.00 164 ALA A CA 1
ATOM 1256 C C . ALA A 1 164 ? -19.956 -4.237 37.220 1.00 47.00 164 ALA A C 1
ATOM 1258 O O . ALA A 1 164 ? -18.741 -4.089 37.156 1.00 47.00 164 ALA A O 1
ATOM 1259 N N . ALA A 1 165 ? -20.533 -5.389 36.864 1.00 51.19 165 ALA A N 1
ATOM 1260 C CA . ALA A 1 165 ? -19.779 -6.600 36.508 1.00 51.19 165 ALA A CA 1
ATOM 1261 C C . ALA A 1 165 ? -20.014 -7.110 35.074 1.00 51.19 165 ALA A C 1
ATOM 1263 O O . ALA A 1 165 ? -19.522 -8.176 34.727 1.00 51.19 165 ALA A O 1
ATOM 1264 N N . GLU A 1 166 ? -20.733 -6.362 34.235 1.00 51.88 166 GLU A N 1
ATOM 1265 C CA . GLU A 1 166 ? -21.011 -6.750 32.843 1.00 51.88 166 GLU A CA 1
ATOM 1266 C C . GLU A 1 166 ? -20.858 -5.550 31.892 1.00 51.88 166 GLU A C 1
ATOM 1268 O O . GLU A 1 166 ? -21.690 -5.275 31.027 1.00 51.88 166 GLU A O 1
ATOM 1273 N N . ILE A 1 167 ? -19.770 -4.790 32.057 1.00 54.25 167 ILE A N 1
ATOM 1274 C CA . ILE A 1 167 ? -19.270 -3.975 30.946 1.00 54.25 167 ILE A CA 1
ATOM 1275 C C . ILE A 1 167 ? -18.805 -4.989 29.905 1.00 54.25 167 ILE A C 1
ATOM 1277 O O . ILE A 1 167 ? -17.835 -5.702 30.116 1.00 54.25 167 ILE A O 1
ATOM 1281 N N . ASP A 1 168 ? -19.588 -5.114 28.843 1.00 60.22 168 ASP A N 1
ATOM 1282 C CA . ASP A 1 168 ? -19.441 -6.086 27.769 1.00 60.22 168 ASP A CA 1
ATOM 1283 C C . ASP A 1 168 ? -18.020 -6.074 27.167 1.00 60.22 168 ASP A C 1
ATOM 1285 O O . ASP A 1 168 ? -17.707 -5.306 26.252 1.00 60.22 168 ASP A O 1
ATOM 1289 N N . ASP A 1 169 ? -17.163 -6.967 27.673 1.00 57.12 169 ASP A N 1
ATOM 1290 C CA . ASP A 1 169 ? -15.802 -7.242 27.196 1.00 57.12 169 ASP A CA 1
ATOM 1291 C C . ASP A 1 169 ? -15.759 -7.597 25.692 1.00 57.12 169 ASP A C 1
ATOM 1293 O O . ASP A 1 169 ? -14.693 -7.580 25.063 1.00 57.12 169 ASP A O 1
ATOM 1297 N N . LEU A 1 170 ? -16.907 -7.886 25.055 1.00 65.12 170 LEU A N 1
ATOM 1298 C CA . LEU A 1 170 ? -16.987 -8.090 23.609 1.00 65.12 170 LEU A CA 1
ATOM 1299 C C . LEU A 1 170 ? -17.019 -6.788 22.797 1.00 65.12 170 LEU A C 1
ATOM 1301 O O . LEU A 1 170 ? -16.695 -6.832 21.608 1.00 65.12 170 LEU A O 1
ATOM 1305 N N . GLN A 1 171 ? -17.291 -5.624 23.395 1.00 68.75 171 GLN A N 1
ATOM 1306 C CA . GLN A 1 171 ? -17.260 -4.328 22.688 1.00 68.75 171 GLN A CA 1
ATOM 1307 C C . GLN A 1 171 ? -15.839 -3.901 22.297 1.00 68.75 171 GLN A C 1
ATOM 1309 O O . GLN A 1 171 ? -15.627 -3.076 21.392 1.00 68.75 171 GLN A O 1
ATOM 1314 N N . TYR A 1 172 ? -14.836 -4.485 22.952 1.00 65.25 172 TYR A N 1
ATOM 1315 C CA . TYR A 1 172 ? -13.435 -4.212 22.668 1.00 65.25 172 TYR A CA 1
ATOM 1316 C C . TYR A 1 172 ? -12.789 -5.185 21.678 1.00 65.25 172 TYR A C 1
ATOM 1318 O O . TYR A 1 172 ? -11.724 -4.868 21.143 1.00 65.25 172 TYR A O 1
ATOM 1326 N N . ARG A 1 173 ? -13.442 -6.304 21.335 1.00 70.81 173 ARG A N 1
ATOM 1327 C CA . ARG A 1 173 ? -12.897 -7.258 20.356 1.00 70.81 173 ARG A CA 1
ATOM 1328 C C . ARG A 1 173 ? -12.937 -6.649 18.946 1.00 70.81 173 ARG A C 1
ATOM 1330 O O . ARG A 1 173 ? -13.974 -6.122 18.535 1.00 70.81 173 ARG A O 1
ATOM 1337 N N . PRO A 1 174 ? -11.835 -6.688 18.174 1.00 71.88 174 PRO A N 1
ATOM 1338 C CA . PRO A 1 174 ? -11.868 -6.240 16.787 1.00 71.88 174 PRO A CA 1
ATOM 1339 C C . PRO A 1 174 ? -12.813 -7.142 15.985 1.00 71.88 174 PRO A C 1
ATOM 1341 O O . PRO A 1 174 ? -12.708 -8.365 16.054 1.00 71.88 174 PRO A O 1
ATOM 1344 N N . ASN A 1 175 ? -13.740 -6.544 15.229 1.00 72.00 175 ASN A N 1
ATOM 1345 C CA . ASN A 1 175 ? -14.642 -7.283 14.349 1.00 72.00 175 ASN A CA 1
ATOM 1346 C C . ASN A 1 175 ? -13.992 -7.457 12.958 1.00 72.00 175 ASN A C 1
ATOM 1348 O O . ASN A 1 175 ? -13.973 -6.498 12.179 1.00 72.00 175 ASN A O 1
ATOM 1352 N N . PRO A 1 176 ? -13.480 -8.654 12.609 1.00 69.44 176 PRO A N 1
ATOM 1353 C CA . PRO A 1 176 ? -12.797 -8.885 11.335 1.00 69.44 176 PRO A CA 1
ATOM 1354 C C . PRO A 1 176 ? -13.748 -8.802 10.132 1.00 69.44 176 PRO A C 1
ATOM 1356 O O . PRO A 1 176 ? -13.308 -8.530 9.018 1.00 69.44 176 PRO A O 1
ATOM 1359 N N . SER A 1 177 ? -15.060 -8.962 10.342 1.00 72.44 177 SER A N 1
ATOM 1360 C CA . SER A 1 177 ? -16.058 -8.838 9.272 1.00 72.44 177 SER A CA 1
ATOM 1361 C C . SER A 1 177 ? -16.254 -7.397 8.788 1.00 72.44 177 SER A C 1
ATOM 1363 O O . SER A 1 177 ? -16.687 -7.199 7.661 1.00 72.44 177 SER A O 1
ATOM 1365 N N . ALA A 1 178 ? -15.855 -6.389 9.573 1.00 71.94 178 ALA A N 1
ATOM 1366 C CA . ALA A 1 178 ? -15.879 -4.987 9.145 1.00 71.94 178 ALA A CA 1
ATOM 1367 C C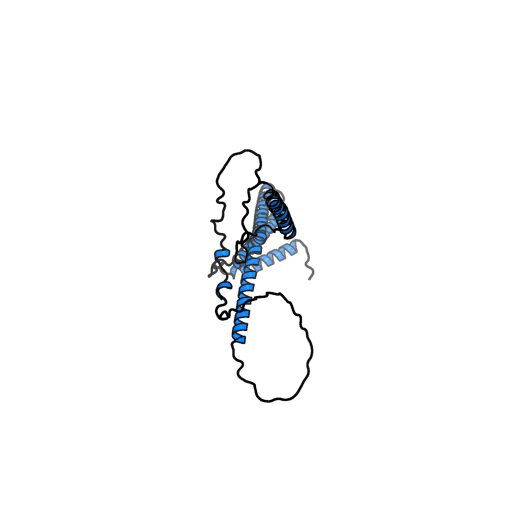 . ALA A 1 178 ? -14.735 -4.631 8.173 1.00 71.94 178 ALA A C 1
ATOM 1369 O O . ALA A 1 178 ? -14.774 -3.582 7.531 1.00 71.94 178 ALA A O 1
ATOM 1370 N N . LEU A 1 179 ? -13.711 -5.489 8.064 1.00 67.38 179 LEU A N 1
ATOM 1371 C CA . LEU A 1 179 ? -12.628 -5.347 7.083 1.00 67.38 179 LEU A CA 1
ATOM 1372 C C . LEU A 1 179 ? -13.027 -5.894 5.709 1.00 67.38 179 LEU A C 1
ATOM 1374 O O . LEU A 1 179 ? -12.510 -5.446 4.686 1.00 67.38 179 LEU A O 1
ATOM 1378 N N . LEU A 1 180 ? -13.969 -6.835 5.681 1.00 75.00 180 LEU A N 1
ATOM 1379 C CA . LEU A 1 180 ? -14.558 -7.351 4.458 1.00 75.00 180 LEU A CA 1
ATOM 1380 C C . LEU A 1 180 ? -15.695 -6.413 4.058 1.00 75.00 180 LEU A C 1
ATOM 1382 O O . LEU A 1 180 ? -16.774 -6.429 4.645 1.00 75.00 180 LEU A O 1
ATOM 1386 N N . ARG A 1 181 ? -15.463 -5.577 3.043 1.00 65.62 181 ARG A N 1
ATOM 1387 C CA . ARG A 1 181 ? -16.559 -4.850 2.396 1.00 65.62 181 ARG A CA 1
ATOM 1388 C C . ARG A 1 181 ? -17.564 -5.900 1.900 1.00 65.62 181 ARG A C 1
ATOM 1390 O O . ARG A 1 181 ? -17.172 -6.730 1.078 1.00 65.62 181 ARG A O 1
ATOM 1397 N N . PRO A 1 182 ? -18.826 -5.907 2.367 1.00 58.16 182 PRO A N 1
ATOM 1398 C CA . PRO A 1 182 ? -19.793 -6.864 1.864 1.00 58.16 182 PRO A CA 1
ATOM 1399 C C . PRO A 1 182 ? -19.987 -6.592 0.372 1.00 58.16 182 PRO A C 1
ATOM 1401 O O . PRO A 1 182 ? -20.381 -5.494 -0.023 1.00 58.16 182 PRO A O 1
ATOM 1404 N N . ALA A 1 183 ? -19.718 -7.599 -0.460 1.00 58.00 183 ALA A N 1
ATOM 1405 C CA . ALA A 1 183 ? -19.942 -7.549 -1.906 1.00 58.00 183 ALA A CA 1
ATOM 1406 C C . ALA A 1 183 ? -21.419 -7.272 -2.273 1.00 58.00 183 ALA A C 1
ATOM 1408 O O . ALA A 1 183 ? -21.717 -6.936 -3.412 1.00 58.00 183 ALA A O 1
ATOM 1409 N N . ALA A 1 184 ? -22.333 -7.365 -1.299 1.00 54.56 184 ALA A N 1
ATOM 1410 C CA . ALA A 1 184 ? -23.759 -7.075 -1.432 1.00 54.56 184 ALA A CA 1
ATOM 1411 C C . ALA A 1 184 ? -24.134 -5.582 -1.296 1.00 54.56 184 ALA A C 1
ATOM 1413 O O . ALA A 1 184 ? -25.301 -5.245 -1.446 1.00 54.56 184 ALA A O 1
ATOM 1414 N N . ALA A 1 185 ? -23.179 -4.685 -1.021 1.00 50.34 185 ALA A N 1
ATOM 1415 C CA . ALA A 1 185 ? -23.398 -3.230 -1.044 1.00 50.34 185 ALA A CA 1
ATOM 1416 C C . ALA A 1 185 ? -22.868 -2.577 -2.338 1.00 50.34 185 ALA A C 1
ATOM 1418 O O . ALA A 1 185 ? -22.454 -1.417 -2.332 1.00 50.34 185 ALA A O 1
ATOM 1419 N N . ALA A 1 186 ? -22.830 -3.345 -3.430 1.00 48.91 186 ALA A N 1
ATOM 1420 C CA . ALA A 1 186 ? -22.726 -2.828 -4.785 1.00 48.91 186 ALA A CA 1
ATOM 1421 C C . ALA A 1 186 ? -24.149 -2.721 -5.358 1.00 48.91 186 ALA A C 1
ATOM 1423 O O . ALA A 1 186 ? -24.741 -3.725 -5.741 1.00 48.91 186 ALA A O 1
ATOM 1424 N N . ASP A 1 187 ? -24.692 -1.504 -5.316 1.00 46.25 187 ASP A N 1
ATOM 1425 C CA . ASP A 1 187 ? -25.750 -0.965 -6.176 1.00 46.25 187 ASP A CA 1
ATOM 1426 C C . ASP A 1 187 ? -26.862 -1.928 -6.616 1.00 46.25 187 ASP A C 1
ATOM 1428 O O . ASP A 1 187 ? -26.916 -2.396 -7.754 1.00 46.25 187 ASP A O 1
ATOM 1432 N N . SER A 1 188 ? -27.854 -2.114 -5.747 1.00 45.22 188 SER A N 1
ATOM 1433 C CA . SER A 1 188 ? -29.211 -2.431 -6.194 1.00 45.22 188 SER A CA 1
ATOM 1434 C C . SER A 1 188 ? -29.951 -1.143 -6.582 1.00 45.22 188 SER A C 1
ATOM 1436 O O . SER A 1 188 ? -30.958 -0.806 -5.969 1.00 45.22 188 SER A O 1
ATOM 1438 N N . ASP A 1 189 ? -29.453 -0.421 -7.586 1.00 43.91 189 ASP A N 1
ATOM 1439 C CA . ASP A 1 189 ? -30.181 0.667 -8.254 1.00 43.91 189 ASP A CA 1
ATOM 1440 C C . ASP A 1 189 ? -30.302 0.341 -9.747 1.00 43.91 189 ASP A C 1
ATOM 1442 O O . ASP A 1 189 ? -29.702 0.950 -10.629 1.00 43.91 189 ASP A O 1
ATOM 1446 N N . ALA A 1 190 ? -31.104 -0.682 -10.033 1.00 52.75 190 ALA A N 1
ATOM 1447 C CA . ALA A 1 190 ? -31.526 -1.018 -11.381 1.00 52.75 190 ALA A CA 1
ATOM 1448 C C . ALA A 1 190 ? -33.049 -0.919 -11.464 1.00 52.75 190 ALA A C 1
ATOM 1450 O O . ALA A 1 190 ? -33.746 -1.914 -11.276 1.00 52.75 190 ALA A O 1
ATOM 1451 N N . ASN A 1 191 ? -33.570 0.274 -11.782 1.00 44.69 191 ASN A N 1
ATOM 1452 C CA . ASN A 1 191 ? -34.731 0.356 -12.669 1.00 44.69 191 ASN A CA 1
ATOM 1453 C C . ASN A 1 191 ? -34.944 1.757 -13.277 1.00 44.69 191 ASN A C 1
ATOM 1455 O O . ASN A 1 191 ? -35.478 2.654 -12.629 1.00 44.69 191 ASN A O 1
ATOM 1459 N N . GLY A 1 192 ? -34.631 1.901 -14.571 1.00 45.03 192 GLY A N 1
ATOM 1460 C CA . GLY A 1 192 ? -35.396 2.785 -15.456 1.00 45.03 192 GLY A CA 1
ATOM 1461 C C . GLY A 1 192 ? -34.668 3.928 -16.179 1.00 45.03 192 GLY A C 1
ATOM 1462 O O . GLY A 1 192 ? -34.708 5.062 -15.721 1.00 45.03 192 GLY A O 1
ATOM 1463 N N . LYS A 1 193 ? -34.280 3.624 -17.430 1.00 48.25 193 LYS A N 1
ATOM 1464 C CA . LYS A 1 193 ? -34.479 4.420 -18.668 1.00 48.25 193 LYS A CA 1
ATOM 1465 C C . LYS A 1 193 ? -33.350 5.318 -19.215 1.00 48.25 193 LYS A C 1
ATOM 1467 O O . LYS A 1 193 ? -33.015 6.337 -18.634 1.00 48.25 193 LYS A O 1
ATOM 1472 N N . ALA A 1 194 ? -32.957 4.926 -20.436 1.00 50.19 194 ALA A N 1
ATOM 1473 C CA . ALA A 1 194 ? -32.929 5.665 -21.710 1.00 50.19 194 ALA A CA 1
ATOM 1474 C C . ALA A 1 194 ? -32.155 6.994 -21.818 1.00 50.19 194 ALA A C 1
ATOM 1476 O O . ALA A 1 194 ? -32.404 7.932 -21.070 1.00 50.19 194 ALA A O 1
ATOM 1477 N N . ASP A 1 195 ? -31.309 7.045 -22.857 1.00 54.00 195 ASP A N 1
ATOM 1478 C CA . ASP A 1 195 ? -30.590 8.196 -23.424 1.00 54.00 195 ASP A CA 1
ATOM 1479 C C . ASP A 1 195 ? -31.504 9.400 -23.704 1.00 54.00 195 ASP A C 1
ATOM 1481 O O . ASP A 1 195 ? -31.914 9.662 -24.833 1.00 54.00 195 ASP A O 1
ATOM 1485 N N . ASP A 1 196 ? -31.801 10.176 -22.674 1.00 58.84 196 ASP A N 1
ATOM 1486 C CA . ASP A 1 196 ? -32.226 11.557 -22.832 1.00 58.84 196 ASP A CA 1
ATOM 1487 C C . ASP A 1 196 ? -31.237 12.377 -22.009 1.00 58.84 196 ASP A C 1
ATOM 1489 O O . ASP A 1 196 ? -31.239 12.300 -20.781 1.00 58.84 196 ASP A O 1
ATOM 1493 N N . GLY A 1 197 ? -30.319 13.080 -22.686 1.00 70.81 197 GLY A N 1
ATOM 1494 C CA . GLY A 1 197 ? -29.147 13.782 -22.131 1.00 70.81 197 GLY A CA 1
ATOM 1495 C C . GLY A 1 197 ? -29.455 14.915 -21.139 1.00 70.81 197 GLY A C 1
ATOM 1496 O O . GLY A 1 197 ? -28.636 15.804 -20.916 1.00 70.81 197 GLY A O 1
ATOM 1497 N N . ILE A 1 198 ? -30.641 14.899 -20.541 1.00 77.06 198 ILE A N 1
ATOM 1498 C CA . ILE A 1 198 ? -31.079 15.754 -19.458 1.00 77.06 198 ILE A CA 1
ATOM 1499 C C . ILE A 1 198 ? -30.739 15.064 -18.138 1.00 77.06 198 ILE A C 1
ATOM 1501 O O . ILE A 1 198 ? -31.443 14.170 -17.663 1.00 77.06 198 ILE A O 1
ATOM 1505 N N . TYR A 1 199 ? -29.661 15.542 -17.517 1.00 82.38 199 TYR A N 1
ATOM 1506 C CA . TYR A 1 199 ? -29.263 15.143 -16.174 1.00 82.38 199 TYR A CA 1
ATOM 1507 C C . TYR A 1 199 ? -30.408 15.362 -15.179 1.00 82.38 199 TYR A C 1
ATOM 1509 O O . TYR A 1 199 ? -30.904 16.479 -14.996 1.00 82.38 199 TYR A O 1
ATOM 1517 N N . LYS A 1 200 ? -30.813 14.280 -14.511 1.00 78.62 200 LYS A N 1
ATOM 1518 C CA . LYS A 1 200 ? -31.765 14.322 -13.403 1.00 78.62 200 LYS A CA 1
ATOM 1519 C C . LYS A 1 200 ? -30.994 14.144 -12.097 1.00 78.62 200 LYS A C 1
ATOM 1521 O O . LYS A 1 200 ? -30.387 13.092 -11.907 1.00 78.62 200 LYS A O 1
ATOM 1526 N N . PRO A 1 201 ? -31.011 15.135 -11.191 1.00 81.31 201 PRO A N 1
ATOM 1527 C CA . PRO A 1 201 ? -30.335 15.005 -9.912 1.00 81.31 201 PRO A CA 1
ATOM 1528 C C . PRO A 1 201 ? -30.975 13.888 -9.071 1.00 81.31 201 PRO A C 1
ATOM 1530 O O . PRO A 1 201 ? -32.196 13.688 -9.135 1.00 81.31 201 PRO A O 1
ATOM 1533 N N . PRO A 1 202 ? -30.173 13.168 -8.269 1.00 81.19 202 PRO A N 1
ATOM 1534 C CA . PRO A 1 202 ? -30.649 12.051 -7.469 1.00 81.19 202 PRO A CA 1
ATOM 1535 C C . PRO A 1 202 ? -31.693 12.516 -6.452 1.00 81.19 202 PRO A C 1
ATOM 1537 O O . PRO A 1 202 ? -31.509 13.491 -5.720 1.00 81.19 202 PRO A O 1
ATOM 1540 N N . ARG A 1 203 ? -32.816 11.797 -6.406 1.00 80.25 203 ARG A N 1
ATOM 1541 C CA . ARG A 1 203 ? -33.892 12.040 -5.443 1.00 80.25 203 ARG A CA 1
ATOM 1542 C C . ARG A 1 203 ? -33.556 11.344 -4.128 1.00 80.25 203 ARG A C 1
ATOM 1544 O O . ARG A 1 203 ? -33.909 10.187 -3.930 1.00 80.25 203 ARG A O 1
ATOM 1551 N N . ILE A 1 204 ? -32.882 12.056 -3.232 1.00 77.88 204 ILE A N 1
ATOM 1552 C CA . ILE A 1 204 ? -32.598 11.577 -1.875 1.00 77.88 204 ILE A CA 1
ATOM 1553 C C . ILE A 1 204 ? -33.901 11.640 -1.068 1.00 77.88 204 ILE A C 1
ATOM 1555 O O . ILE A 1 204 ? -34.446 12.720 -0.837 1.00 77.88 204 ILE A O 1
ATOM 1559 N N . GLN A 1 205 ? -34.426 10.485 -0.659 1.00 78.56 205 GLN A N 1
ATOM 1560 C CA . GLN A 1 205 ? -35.506 10.431 0.326 1.00 78.56 205 GLN A CA 1
ATOM 1561 C C . GLN A 1 205 ? -34.929 10.772 1.703 1.00 78.56 205 GLN A C 1
ATOM 1563 O O . GLN A 1 205 ? -33.816 10.364 2.028 1.00 78.56 205 GLN A O 1
ATOM 1568 N N . GLY A 1 206 ? -35.661 11.545 2.507 1.00 76.81 206 GLY A N 1
ATOM 1569 C CA . GLY A 1 206 ? -35.196 11.952 3.831 1.00 76.81 206 GLY A CA 1
ATOM 1570 C C . GLY A 1 206 ? -35.025 10.749 4.757 1.00 76.81 206 GLY A C 1
ATOM 1571 O O . GLY A 1 206 ? -36.000 10.261 5.323 1.00 76.81 206 GLY A O 1
ATOM 1572 N N . THR A 1 207 ? -33.789 10.290 4.933 1.00 80.31 207 THR A N 1
ATOM 1573 C CA . THR A 1 207 ? -33.439 9.287 5.940 1.00 80.31 207 THR A CA 1
ATOM 1574 C C . THR A 1 207 ? -33.439 9.958 7.308 1.00 80.31 207 THR A C 1
ATOM 1576 O O . THR A 1 207 ? -32.680 10.897 7.551 1.00 80.31 207 THR A O 1
ATOM 1579 N N . ALA A 1 208 ? -34.309 9.508 8.213 1.00 77.19 208 ALA A N 1
ATOM 1580 C CA . ALA A 1 208 ? -34.303 10.000 9.583 1.00 77.19 208 ALA A CA 1
ATOM 1581 C C . ALA A 1 208 ? -33.006 9.561 10.276 1.00 77.19 208 ALA A C 1
ATOM 1583 O O . ALA A 1 208 ? -32.695 8.372 10.327 1.00 77.19 208 ALA A O 1
ATOM 1584 N N . MET A 1 209 ? -32.262 10.530 10.811 1.00 76.75 209 MET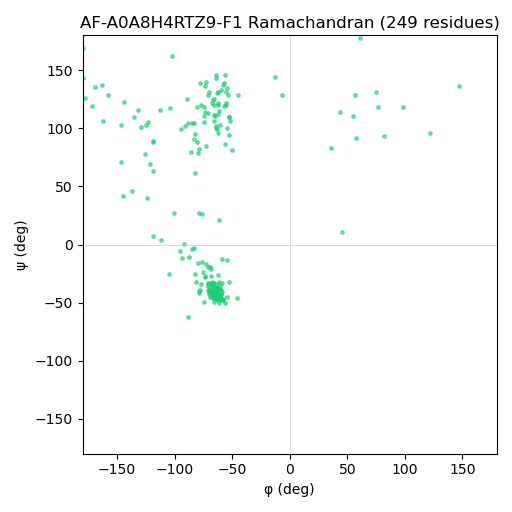 A N 1
ATOM 1585 C CA . MET A 1 209 ? -31.080 10.271 11.631 1.00 76.75 209 MET A CA 1
ATOM 1586 C C . MET A 1 209 ? -31.476 9.407 12.840 1.00 76.75 209 MET A C 1
ATOM 1588 O O . MET A 1 209 ? -32.514 9.685 13.451 1.00 76.75 209 MET A O 1
ATOM 1592 N N . PRO A 1 210 ? -30.686 8.387 13.218 1.00 68.94 210 PRO A N 1
ATOM 1593 C CA . PRO A 1 210 ? -30.926 7.636 14.442 1.00 68.94 210 PRO A CA 1
ATOM 1594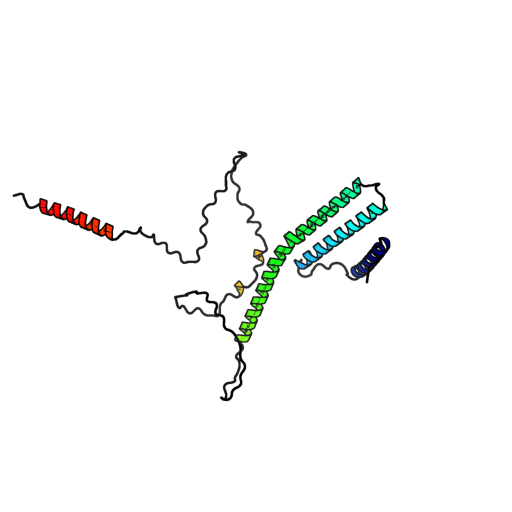 C C .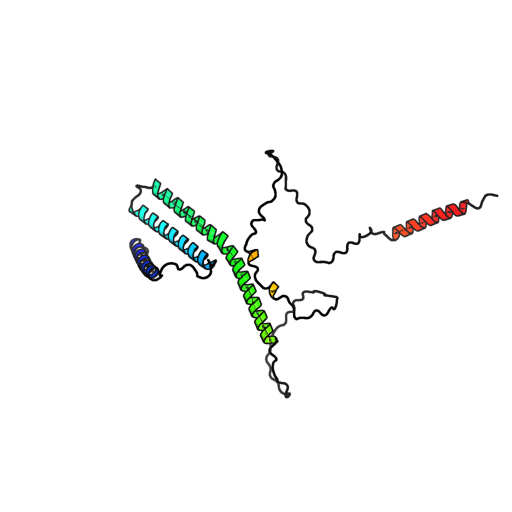 PRO A 1 210 ? -30.753 8.582 15.634 1.00 68.94 210 PRO A C 1
ATOM 1596 O O . PRO A 1 210 ? -29.647 8.959 16.008 1.00 68.94 210 PRO A O 1
ATOM 1599 N N . THR A 1 211 ? -31.872 9.029 16.196 1.00 70.12 211 THR A N 1
ATOM 1600 C CA . THR A 1 211 ? -31.895 9.862 17.396 1.00 70.12 211 THR A CA 1
ATOM 1601 C C . THR A 1 211 ? -31.649 8.970 18.605 1.00 70.12 211 THR A C 1
ATOM 1603 O O . THR A 1 211 ? -32.432 8.056 18.861 1.00 70.12 211 THR A O 1
ATOM 1606 N N . THR A 1 212 ? -30.594 9.232 19.369 1.00 59.50 212 THR A N 1
ATOM 1607 C CA . THR A 1 212 ? -30.363 8.603 20.674 1.00 59.50 212 THR A CA 1
ATOM 1608 C C . THR A 1 212 ? -31.343 9.194 21.691 1.00 59.50 212 THR A C 1
ATOM 1610 O O . THR A 1 212 ? -31.040 10.174 22.366 1.00 59.50 212 THR A O 1
ATOM 1613 N N . GLY A 1 213 ? -32.563 8.660 21.754 1.00 64.06 213 GLY A N 1
ATOM 1614 C CA . GLY A 1 213 ? -33.559 9.074 22.742 1.00 64.06 213 GLY A CA 1
ATOM 1615 C C . GLY A 1 213 ? -34.885 8.312 22.612 1.00 64.06 213 GLY A C 1
ATOM 1616 O O . GLY A 1 213 ? -35.309 8.038 21.484 1.00 64.06 213 GLY A O 1
ATOM 1617 N N . PRO A 1 214 ? -35.567 7.975 23.725 1.00 52.38 214 PRO A N 1
ATOM 1618 C CA . PRO A 1 214 ? -36.915 7.419 23.686 1.00 52.38 214 PRO A CA 1
ATOM 1619 C C . PRO A 1 214 ? -37.872 8.429 23.046 1.00 52.38 214 PRO A C 1
ATOM 1621 O O . PRO A 1 214 ? -38.091 9.534 23.538 1.00 52.38 214 PRO A O 1
ATOM 1624 N N . ARG A 1 215 ? -38.412 8.060 21.890 1.00 51.06 215 ARG A N 1
ATOM 1625 C CA . ARG A 1 215 ? -39.284 8.893 21.065 1.00 51.06 215 ARG A CA 1
ATOM 1626 C C . ARG A 1 215 ? -40.709 8.870 21.620 1.00 51.06 215 ARG A C 1
ATOM 1628 O O . ARG A 1 215 ? -41.530 8.086 21.156 1.00 51.06 215 ARG A O 1
ATOM 1635 N N . GLU A 1 216 ? -41.031 9.764 22.553 1.00 55.62 216 GLU A N 1
ATOM 1636 C CA . GLU A 1 216 ? -42.429 10.140 22.797 1.00 55.62 216 GLU A CA 1
ATOM 1637 C C . GLU A 1 216 ? -42.912 11.046 21.659 1.00 55.62 216 GLU A C 1
ATOM 1639 O O . GLU A 1 216 ? -42.561 12.222 21.551 1.00 55.62 216 GLU A O 1
ATOM 1644 N N . LYS A 1 217 ? -43.731 10.481 20.768 1.00 59.41 217 LYS A N 1
ATOM 1645 C CA . LYS A 1 217 ? -44.594 11.271 19.891 1.00 59.41 217 LYS A CA 1
ATOM 1646 C C . LYS A 1 217 ? -45.842 11.653 20.679 1.00 59.41 217 LYS A C 1
ATOM 1648 O O . LYS A 1 217 ? -46.802 10.892 20.717 1.00 59.41 217 LYS A O 1
ATOM 1653 N N . LEU A 1 218 ? -45.838 12.843 21.264 1.00 55.97 218 LEU A N 1
ATOM 1654 C CA . LEU A 1 218 ? -47.076 13.558 21.548 1.00 55.97 218 LEU A CA 1
ATOM 1655 C C . LEU A 1 218 ? -47.096 14.791 20.654 1.00 55.97 218 LEU A C 1
ATOM 1657 O O . LEU A 1 218 ? -46.226 15.658 20.748 1.00 55.97 218 LEU A O 1
ATOM 1661 N N . ASP A 1 219 ? -48.068 14.827 19.746 1.00 57.72 219 ASP A N 1
ATOM 1662 C CA . ASP A 1 219 ? -48.323 15.965 18.876 1.00 57.72 219 ASP A CA 1
ATOM 1663 C C . ASP A 1 219 ? -48.465 17.223 19.738 1.00 57.72 219 ASP A C 1
ATOM 1665 O O . ASP A 1 219 ? -49.421 17.383 20.505 1.00 57.72 219 ASP A O 1
ATOM 1669 N N . LYS A 1 220 ? -47.476 18.118 19.646 1.00 62.00 220 LYS A N 1
ATOM 1670 C CA . LYS A 1 220 ? -47.517 19.431 20.288 1.00 62.00 220 LYS A CA 1
ATOM 1671 C C . LYS A 1 220 ? -48.712 20.178 19.706 1.00 62.00 220 LYS A C 1
ATOM 1673 O O . LYS A 1 220 ? -48.662 20.654 18.574 1.00 62.00 220 LYS A O 1
ATOM 1678 N N . LYS A 1 221 ? -49.806 20.248 20.469 1.00 63.50 221 LYS A N 1
ATOM 1679 C CA . LYS A 1 221 ? -50.965 21.070 20.107 1.00 63.50 221 LYS A CA 1
ATOM 1680 C C . LYS A 1 221 ? -50.471 22.504 19.875 1.00 63.50 221 LYS A C 1
ATOM 1682 O O . LYS A 1 221 ? -49.680 22.989 20.685 1.00 63.50 221 LYS A O 1
ATOM 1687 N 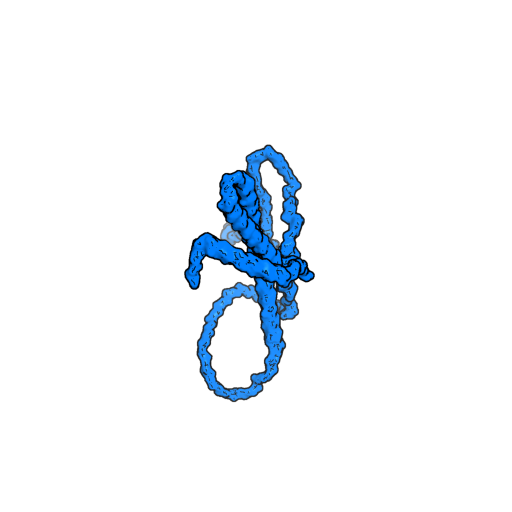N . PRO A 1 222 ? -50.900 23.176 18.794 1.00 67.69 222 PRO A N 1
ATOM 1688 C CA . PRO A 1 222 ? -50.423 24.517 18.489 1.00 67.69 222 PRO A CA 1
ATOM 1689 C C . PRO A 1 222 ? -50.766 25.457 19.647 1.00 67.69 222 PRO A C 1
ATOM 1691 O O . PRO A 1 222 ? -51.885 25.426 20.167 1.00 67.69 222 PRO A O 1
ATOM 1694 N N . ASN A 1 223 ? -49.780 26.251 20.066 1.00 67.12 223 ASN A N 1
ATOM 1695 C CA . ASN A 1 223 ? -49.864 27.144 21.218 1.00 67.12 223 ASN A CA 1
ATOM 1696 C C . ASN A 1 223 ? -51.094 28.057 21.105 1.00 67.12 223 ASN A C 1
ATOM 1698 O O . ASN A 1 223 ? -51.137 28.956 20.267 1.00 67.12 223 ASN A O 1
ATOM 1702 N N . LYS A 1 224 ? -52.096 27.835 21.961 1.00 74.50 224 LYS A N 1
ATOM 1703 C CA . LYS A 1 224 ? -53.209 28.771 22.147 1.00 74.50 224 LYS A CA 1
ATOM 1704 C C . LYS A 1 224 ? -52.724 29.878 23.078 1.00 74.50 224 LYS A C 1
ATOM 1706 O O . LYS A 1 224 ? -52.353 29.589 24.213 1.00 74.50 224 LYS A O 1
ATOM 1711 N N . SER A 1 225 ? -52.694 31.125 22.612 1.00 81.94 225 SER A N 1
ATOM 1712 C CA . SER A 1 225 ? -52.405 32.262 23.487 1.00 81.94 225 SER A CA 1
ATOM 1713 C C . SER A 1 225 ? -53.594 32.506 24.420 1.00 81.94 225 SER A C 1
ATOM 1715 O O . SER A 1 225 ? -54.739 32.600 23.976 1.00 81.94 225 SER A O 1
ATOM 1717 N N . ALA A 1 226 ? -53.325 32.604 25.724 1.00 81.00 226 ALA A N 1
ATOM 1718 C CA . ALA A 1 226 ? -54.350 32.815 26.750 1.00 81.00 226 ALA A CA 1
ATOM 1719 C C . ALA A 1 226 ? -55.157 34.107 26.521 1.00 81.00 226 ALA A C 1
ATOM 1721 O O . ALA A 1 226 ? -56.364 34.134 26.739 1.00 81.00 226 ALA A O 1
ATOM 1722 N N . THR A 1 227 ? -54.510 35.137 25.971 1.00 83.94 227 THR A N 1
ATOM 1723 C CA . THR A 1 227 ? -55.135 36.427 25.652 1.00 83.94 227 THR A CA 1
ATOM 1724 C C . THR A 1 227 ? -56.231 36.324 24.591 1.00 83.94 227 THR A C 1
ATOM 1726 O O . THR A 1 227 ? -57.228 37.037 24.667 1.00 83.94 227 THR A O 1
ATOM 1729 N N . LEU A 1 228 ? -56.096 35.417 23.614 1.00 80.75 228 LEU A N 1
ATOM 1730 C CA . LEU A 1 228 ? -57.162 35.178 22.640 1.00 80.75 228 LEU A CA 1
ATOM 1731 C C . LEU A 1 228 ? -58.344 34.455 23.293 1.00 80.75 228 LEU A C 1
ATOM 1733 O O . LEU A 1 228 ? -59.487 34.793 22.999 1.00 80.75 228 LEU A O 1
ATOM 1737 N N . ASP A 1 229 ? -58.095 33.492 24.186 1.00 83.62 229 ASP A N 1
ATOM 1738 C CA . ASP A 1 229 ? -59.163 32.723 24.840 1.00 83.62 229 ASP A CA 1
ATOM 1739 C C . ASP A 1 229 ? -60.021 33.608 25.760 1.00 83.62 229 ASP A C 1
ATOM 1741 O O . ASP A 1 229 ? -61.244 33.467 25.785 1.00 83.62 229 ASP A O 1
ATOM 1745 N N . GLU A 1 230 ? -59.410 34.579 26.446 1.00 87.31 230 GLU A N 1
ATOM 1746 C CA . GLU A 1 230 ? -60.133 35.591 27.228 1.00 87.31 230 GLU A CA 1
ATOM 1747 C C . GLU A 1 230 ? -61.029 36.468 26.344 1.00 87.31 230 GLU A C 1
ATOM 1749 O O . GLU A 1 230 ? -62.215 36.617 26.641 1.00 87.31 230 GLU A O 1
ATOM 1754 N N . PHE A 1 231 ? -60.523 36.950 25.204 1.00 87.38 231 PHE A N 1
ATOM 1755 C CA . PHE A 1 231 ? -61.319 37.750 24.268 1.00 87.38 231 PHE A CA 1
ATOM 1756 C C . PHE A 1 231 ? -62.503 36.965 23.684 1.00 87.38 231 PHE A C 1
ATOM 1758 O O . PHE A 1 231 ? -63.618 37.480 23.570 1.00 87.38 231 PHE A O 1
ATOM 1765 N N . TRP A 1 232 ? -62.298 35.690 23.338 1.00 88.50 232 TRP A N 1
ATOM 1766 C CA . TRP A 1 232 ? -63.380 34.822 22.863 1.00 88.50 232 TRP A CA 1
ATOM 1767 C C . TRP A 1 232 ? -64.433 34.569 23.945 1.00 88.50 232 TRP A C 1
ATOM 1769 O O . TRP A 1 232 ? -65.627 34.528 23.634 1.00 88.50 232 TRP A O 1
ATOM 1779 N N . ARG A 1 233 ? -64.018 34.429 25.210 1.00 86.44 233 ARG A N 1
ATOM 1780 C CA . ARG A 1 233 ? -64.937 34.290 26.350 1.00 86.44 233 ARG A CA 1
ATOM 1781 C C . ARG A 1 233 ? -65.740 35.562 26.582 1.00 86.44 233 ARG A C 1
ATOM 1783 O O . ARG A 1 233 ? -66.955 35.464 26.736 1.00 86.44 233 ARG A O 1
ATOM 1790 N N . GLU A 1 234 ? -65.105 36.729 26.540 1.00 85.44 234 GLU A N 1
ATOM 1791 C CA . GLU A 1 234 ? -65.784 38.021 26.673 1.00 85.44 234 GLU A CA 1
ATOM 1792 C C . GLU A 1 234 ? -66.791 38.234 25.536 1.00 85.44 234 GLU A C 1
ATOM 1794 O O . GLU A 1 234 ? -67.966 38.498 25.786 1.00 85.44 234 GLU A O 1
ATOM 1799 N N . LYS A 1 235 ? -66.391 37.988 24.280 1.00 84.44 235 LYS A N 1
ATOM 1800 C CA . LYS A 1 235 ? -67.296 38.068 23.121 1.00 84.44 235 LYS A CA 1
ATOM 1801 C C . LYS A 1 235 ? -68.470 37.099 23.211 1.00 84.44 235 LYS A C 1
ATOM 1803 O O . LYS A 1 235 ? -69.570 37.415 22.750 1.00 84.44 235 LYS A O 1
ATOM 1808 N N . LYS A 1 236 ? -68.258 35.914 23.783 1.00 83.62 236 LYS A N 1
ATOM 1809 C CA . LYS A 1 236 ? -69.329 34.941 24.012 1.00 83.62 236 LYS A CA 1
ATOM 1810 C C . LYS A 1 236 ? -70.288 35.416 25.106 1.00 83.62 236 LYS A C 1
ATOM 1812 O O . LYS A 1 236 ? -71.494 35.336 24.899 1.00 83.62 236 LYS A O 1
ATOM 1817 N N . GLN A 1 237 ? -69.779 35.975 26.204 1.00 77.44 237 GLN A N 1
ATOM 1818 C CA . GLN A 1 237 ? -70.613 36.569 27.253 1.00 77.44 237 GLN A CA 1
ATOM 1819 C C . GLN A 1 237 ? -71.390 37.793 26.756 1.00 77.44 237 GLN A C 1
ATOM 1821 O O . GLN A 1 237 ? -72.558 37.946 27.100 1.00 77.44 237 GLN A O 1
ATOM 1826 N N . GLU A 1 238 ? -70.799 38.618 25.890 1.00 75.94 238 GLU A N 1
ATOM 1827 C CA . GLU A 1 238 ? -71.480 39.753 25.259 1.00 75.94 238 GLU A CA 1
ATOM 1828 C C . GLU A 1 238 ? -72.653 39.279 24.379 1.00 75.94 238 GLU A C 1
ATOM 1830 O O . GLU A 1 238 ? -73.752 39.836 24.434 1.00 75.94 238 GLU A O 1
ATOM 1835 N N . ARG A 1 239 ? -72.457 38.200 23.604 1.00 71.31 239 ARG A N 1
ATOM 1836 C CA . ARG A 1 239 ? -73.520 37.589 22.786 1.00 71.31 239 ARG A CA 1
ATOM 1837 C C . ARG A 1 239 ? -74.616 36.944 23.635 1.00 71.31 239 ARG A C 1
ATOM 1839 O O . ARG A 1 239 ? -75.793 37.190 23.384 1.00 71.31 239 ARG A O 1
ATOM 1846 N N . GLU A 1 240 ? -74.253 36.182 24.662 1.00 72.88 240 GLU A N 1
ATOM 1847 C CA . GLU A 1 240 ? -75.217 35.526 25.557 1.00 72.88 240 GLU A CA 1
ATOM 1848 C C . GLU A 1 240 ? -75.968 36.533 26.450 1.00 72.88 240 GLU A C 1
ATOM 1850 O O . GLU A 1 240 ? -77.158 36.360 26.720 1.00 72.88 240 GLU A O 1
ATOM 1855 N N . GLY A 1 241 ? -75.320 37.629 26.855 1.00 65.19 241 GLY A N 1
ATOM 1856 C CA . GLY A 1 241 ? -75.952 38.745 27.563 1.00 65.19 241 GLY A CA 1
ATOM 1857 C C . GLY A 1 241 ? -76.973 39.484 26.695 1.00 65.19 241 GLY A C 1
ATOM 1858 O O . GLY A 1 241 ? -78.060 39.824 27.166 1.00 65.19 241 GLY A O 1
ATOM 1859 N N . LYS A 1 242 ? -76.682 39.648 25.398 1.00 61.72 242 LYS A N 1
ATOM 1860 C CA . LYS A 1 242 ? -77.601 40.262 24.427 1.00 61.72 242 LYS A CA 1
ATOM 1861 C C . LYS A 1 242 ? -78.799 39.362 24.095 1.00 61.72 242 LYS A C 1
ATOM 1863 O O . LYS A 1 242 ? -79.904 39.866 23.912 1.00 61.72 242 LYS A O 1
ATOM 1868 N N . GLU A 1 243 ? -78.623 38.039 24.098 1.00 60.94 243 GLU A N 1
ATOM 1869 C CA . GLU A 1 243 ? -79.722 37.074 23.924 1.00 60.94 243 GLU A CA 1
ATOM 1870 C C . GLU A 1 243 ? -80.634 36.942 25.154 1.00 60.94 243 GLU A C 1
ATOM 1872 O O . GLU A 1 243 ? -81.822 36.642 25.004 1.00 60.94 243 GLU A O 1
ATOM 1877 N N . ARG A 1 244 ? -80.113 37.190 26.364 1.00 60.62 244 ARG A N 1
ATOM 1878 C CA . ARG A 1 244 ? -80.907 37.208 27.607 1.00 60.62 244 ARG A CA 1
ATOM 1879 C C . ARG A 1 244 ? -81.650 38.532 27.816 1.00 60.62 244 ARG A C 1
ATOM 1881 O O . ARG A 1 244 ? -82.778 38.503 28.294 1.00 60.62 244 ARG A O 1
ATOM 1888 N N . GLY A 1 245 ? -81.089 39.660 27.372 1.00 58.88 245 GLY A N 1
ATOM 1889 C CA . GLY A 1 245 ? -81.765 40.968 27.379 1.00 58.88 245 GLY A CA 1
ATOM 1890 C C . GLY A 1 245 ? -82.874 41.132 26.326 1.00 58.88 245 GLY A C 1
ATOM 1891 O O . GLY A 1 245 ? -83.712 42.017 26.454 1.00 58.88 245 GLY A O 1
ATOM 1892 N N . GLY A 1 246 ? -82.917 40.270 25.302 1.00 59.38 246 GLY A N 1
ATOM 1893 C CA . GLY A 1 246 ? -83.948 40.278 24.253 1.00 59.38 246 GLY A CA 1
ATOM 1894 C C . GLY A 1 246 ? -85.166 39.383 24.520 1.00 59.38 246 GLY A C 1
ATOM 1895 O O . GLY A 1 246 ? -86.048 39.301 23.667 1.00 59.38 246 GLY A O 1
ATOM 1896 N N . ARG A 1 247 ? -85.224 38.683 25.664 1.00 60.78 247 ARG A N 1
ATOM 1897 C CA . ARG A 1 247 ? -86.266 37.680 25.965 1.00 60.78 247 ARG A CA 1
ATOM 1898 C C . ARG A 1 247 ? -87.246 38.079 27.082 1.00 60.78 247 ARG A C 1
ATOM 1900 O O . ARG A 1 247 ? -88.126 37.289 27.402 1.00 60.78 247 ARG A O 1
ATOM 1907 N N . THR A 1 248 ? -87.152 39.297 27.626 1.00 61.94 248 THR A N 1
ATOM 1908 C CA . THR A 1 248 ? -88.024 39.809 28.709 1.00 61.94 248 THR A CA 1
ATOM 1909 C C . THR A 1 248 ? -88.752 41.113 28.356 1.00 61.94 248 THR A C 1
ATOM 1911 O O . THR A 1 248 ? -88.884 41.996 29.196 1.00 61.94 248 THR A O 1
ATOM 1914 N N . THR A 1 249 ? -89.241 41.243 27.121 1.00 60.38 249 THR A N 1
ATOM 1915 C CA . THR A 1 249 ? -90.278 42.224 26.738 1.00 60.38 249 THR A CA 1
ATOM 1916 C C . THR A 1 249 ? -91.179 41.642 25.645 1.00 60.38 249 THR A C 1
ATOM 1918 O O . THR A 1 249 ? -91.132 42.034 24.481 1.00 60.38 249 THR A O 1
ATOM 1921 N N . ARG A 1 250 ? -92.018 40.670 26.017 1.00 53.66 250 ARG A N 1
ATOM 1922 C CA . ARG A 1 250 ? -93.294 40.406 25.338 1.00 53.66 250 ARG A CA 1
ATOM 1923 C C . ARG A 1 250 ? -94.238 39.655 26.279 1.00 53.66 250 ARG A C 1
ATOM 1925 O O . ARG A 1 250 ? -93.870 38.585 26.757 1.00 53.66 250 ARG A O 1
ATOM 1932 N N . VAL A 1 251 ? -95.446 40.219 26.385 1.00 43.88 251 VAL A N 1
ATOM 1933 C CA . VAL A 1 251 ? -96.643 39.856 27.174 1.00 43.88 251 VAL A CA 1
ATOM 1934 C C . VAL A 1 251 ? -96.738 40.584 28.507 1.00 43.88 251 VAL A C 1
ATOM 1936 O O . VAL A 1 251 ? -95.915 40.316 29.403 1.00 43.88 251 VAL A O 1
#

Radius of gyration: 39.89 Å; Cα contacts (8 Å, |Δi|>4): 35; chains: 1; bounding box: 132×62×97 Å

Solvent-accessible surface area (backbone atoms only — not comparable to full-atom values): 16674 Å² total; per-residue (Å²): 132,88,76,70,85,46,70,70,54,51,50,52,53,49,54,52,52,50,53,56,47,50,62,53,52,70,71,52,69,69,93,69,77,60,91,77,58,89,45,72,67,54,53,50,52,51,51,50,50,53,44,50,51,53,49,51,49,50,52,50,50,55,53,46,52,68,71,67,53,86,79,57,60,72,64,52,50,54,52,51,52,51,51,51,52,53,47,52,51,49,49,46,42,50,62,68,52,45,47,62,50,50,54,53,50,48,51,52,50,53,49,48,51,50,51,52,52,52,49,49,50,51,56,58,70,67,51,76,84,80,78,89,90,78,82,92,84,85,91,81,92,87,82,90,87,80,91,76,90,80,89,76,90,72,87,76,89,68,97,68,94,70,79,92,83,69,79,62,74,68,79,71,54,85,64,70,67,77,74,51,75,63,82,82,77,64,77,92,78,84,85,87,82,77,100,59,97,68,86,73,80,84,83,79,73,89,75,80,74,90,68,95,63,90,81,80,86,68,84,78,72,79,86,76,58,67,72,57,55,51,52,54,50,51,54,48,49,54,52,54,51,54,59,59,69,70,70,78,84,82,135

Sequence (251 aa):
MVTKTSFPALLETLTQALSSASESTEKLSAPLPPKDGISLFDVKNELFLSYLQNLVFLIILKIRNRKNGASDDGENENLDNVVIKKLVELQVYLEKGVRPLEGRLKYQIDKVLRAADDAKRAEEATKPKANSKTARLAESDDESGEGSDDDSDVKSANGVALQAAEIDDLQYRPNPSALLRPAAAADSDANGKADDGIYKPPRIQGTAMPTTGPREKLDKKPNKSATLDEFWREKKQEREGKERGGRTTRV

Organism: NCBI:txid354080